Protein AF-A0A497F843-F1 (afdb_monomer)

Secondary structure (DSSP, 8-state):
-HHHHHHHHHHHHHH--SS-EEEEE--HHHHHHHHHTTGGGGS-TTEEEEE--S-GGGG--HHHHHHHHHHHHTTPEEEEEGGGTTSHHHHT-TTEEEESSHHHHHHHHHTTTTS-EEEEEEE-HHHHHHHHHHHHTT-S-TTEEEEEEEB-HHHHHHHHHHHH-TTEEEEEEEGGGGGGGG-HHHHHHHHHHT-EEEEE---SHHHHHHHHHHHHHHHH--S---------HHHHHHHEEEEEEEETTTEEEEEEEEEE-GGGGGGBHHHHHT----------TTHHHHHHHHTTS--GGGSTTBTTTBBTTB-SSHHHHSTTSHHHHHHHHHHT-

Nearest PDB structures (foldseek):
  3vys-assembly1_B  TM=8.577E-01  e=3.924E-25  Thermococcus kodakarensis KOD1
  6hnk-assembly1_A  TM=1.939E-01  e=3.976E-04  Clostridioides difficile 630
  7mo6-assembly1_B-2  TM=3.090E-01  e=2.837E-02  Aspergillus fumigatus Af293
  8kdq-assembly1_A  TM=2.356E-01  e=9.372E-02  synthetic construct
  3gee-assembly1_A-2  TM=1.745E-01  e=5.326E+00  Chlorobaculum tepidum

Radius of gyration: 20.37 Å; Cα contacts (8 Å, |Δi|>4): 599; chains: 1; bounding box: 48×48×59 Å

Foldseek 3Di:
DVVLLVVLLVLQVVLDDPAAAEEEEQALLLLLQCLVVVVQVSHPPSYHYFYANNFLLQFDDPLLLVVLLVVLVVVAQEEEAPLLCLVPSQVVRDRYDYDPAPVRLQVVVVVVLVGQYEYEQGEEPLSLLVVLVCVVVVSHDLSAAYPYNYFYPLLVLVVLCVVVDLRHAEYEYEQSCPCLLQAPSSLVSCVVNVHYYDYFNSNHNSRSSVRSSVSSVSSPDPDDPDRPHVHPVCSSVVFWFFAWDQTQLPGIRGSGGIDGDPVNCSRHPCSVVVDDRDPPPPPPVQSPVVVCNNSRNDQLVVRPCQPPQDACVRHPGSLRVGCSRRSVSVRCSVVVD

Solvent-accessible surface area (backbone atoms only — not comparable to full-atom values): 18297 Å² total; per-residue (Å²): 111,69,70,60,50,56,49,43,46,52,48,39,61,73,56,57,65,97,61,67,35,28,30,38,28,41,32,40,53,42,55,47,36,39,57,79,65,49,44,72,81,71,46,57,91,51,53,44,81,29,50,31,60,34,41,48,73,44,36,51,41,71,48,60,56,50,52,55,45,50,49,35,73,74,75,30,40,30,36,35,52,48,67,54,62,60,38,68,78,57,64,80,45,94,43,59,46,71,26,90,48,69,72,54,42,53,58,55,45,60,80,41,68,94,40,53,27,37,33,52,42,60,20,36,61,58,52,50,46,52,50,34,52,38,52,78,69,63,66,60,58,88,45,43,22,34,46,69,51,31,37,35,60,61,50,48,48,50,57,48,42,73,70,69,44,83,39,60,37,28,38,38,38,35,58,79,51,61,62,48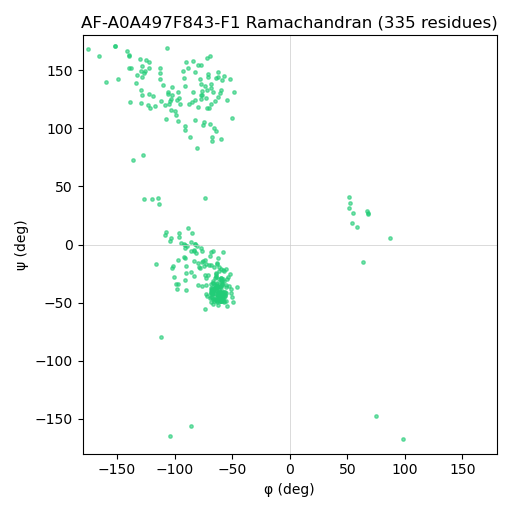,68,21,29,63,68,42,56,48,48,35,63,75,66,64,36,31,66,36,74,36,80,28,82,45,58,64,45,42,45,48,43,54,36,52,26,40,51,52,67,72,42,90,68,79,86,82,76,83,56,68,62,49,50,62,55,43,60,69,41,33,40,70,30,68,37,66,35,41,59,72,43,73,40,80,60,22,18,54,37,67,29,81,94,44,34,82,38,31,37,44,68,73,69,69,57,74,85,69,83,73,79,73,83,55,87,73,26,62,52,54,24,28,30,43,71,37,75,40,59,54,87,76,34,93,40,56,81,70,73,26,36,75,93,46,46,83,45,47,36,27,34,23,71,55,16,66,39,25,45,53,51,37,57,76,69,75,102

Mean predicted aligned error: 5.65 Å

Structure (mmCIF, N/CA/C/O backbone):
data_AF-A0A497F843-F1
#
_entry.id   AF-A0A497F843-F1
#
loop_
_atom_site.group_PDB
_atom_site.id
_atom_site.type_symbol
_atom_site.label_atom_id
_atom_site.label_alt_id
_atom_site.label_comp_id
_atom_site.label_asym_id
_atom_site.label_entity_id
_atom_site.label_seq_id
_atom_site.pdbx_PDB_ins_code
_atom_site.Cartn_x
_atom_site.Cartn_y
_atom_site.Cartn_z
_atom_site.occupancy
_atom_site.B_iso_or_equiv
_atom_site.auth_seq_id
_atom_site.auth_comp_id
_atom_site.auth_asym_id
_atom_site.auth_atom_id
_atom_site.pdbx_PDB_model_num
ATOM 1 N N . MET A 1 1 ? 6.486 7.523 30.814 1.00 59.66 1 MET A N 1
ATOM 2 C CA . MET A 1 1 ? 5.836 6.979 29.598 1.00 59.66 1 MET A CA 1
ATOM 3 C C . MET A 1 1 ? 4.425 6.475 29.898 1.00 59.66 1 MET A C 1
ATOM 5 O O . MET A 1 1 ? 3.518 6.935 29.223 1.00 59.66 1 MET A O 1
ATOM 9 N N . ALA A 1 2 ? 4.222 5.651 30.941 1.00 69.62 2 ALA A N 1
ATOM 10 C CA . ALA A 1 2 ? 2.896 5.161 31.358 1.00 69.62 2 ALA A CA 1
ATOM 11 C C . ALA A 1 2 ? 1.833 6.272 31.506 1.00 69.62 2 ALA A C 1
ATOM 13 O O . ALA A 1 2 ? 0.811 6.220 30.837 1.00 69.62 2 ALA A O 1
ATOM 14 N N . GLY A 1 3 ? 2.140 7.359 32.228 1.00 84.81 3 GLY A N 1
ATOM 15 C CA . GLY A 1 3 ? 1.166 8.441 32.445 1.00 84.81 3 GLY A CA 1
ATOM 16 C C . GLY A 1 3 ? 0.626 9.113 31.172 1.00 84.81 3 GLY A C 1
ATOM 17 O O . GLY A 1 3 ? -0.537 9.498 31.144 1.00 84.81 3 GLY A O 1
ATOM 18 N N . LYS A 1 4 ? 1.428 9.197 30.097 1.00 89.62 4 LYS A N 1
ATOM 19 C CA . LYS A 1 4 ? 0.984 9.767 28.811 1.00 89.62 4 LYS A CA 1
ATOM 20 C C . LYS A 1 4 ? 0.084 8.797 28.040 1.00 89.62 4 LYS A C 1
ATOM 22 O O . LYS A 1 4 ? -0.846 9.227 27.370 1.00 89.62 4 LYS A O 1
ATOM 27 N N . VAL A 1 5 ? 0.355 7.495 28.131 1.00 91.94 5 VAL A N 1
ATOM 28 C CA . VAL A 1 5 ? -0.501 6.458 27.534 1.00 91.94 5 VAL A CA 1
ATOM 29 C C . VAL A 1 5 ? -1.866 6.458 28.221 1.00 91.94 5 VAL A C 1
ATOM 31 O O . VAL A 1 5 ? -2.881 6.535 27.535 1.00 91.94 5 VAL A O 1
ATOM 34 N N . ASP A 1 6 ? -1.894 6.486 29.554 1.00 92.12 6 ASP A N 1
ATOM 35 C CA . ASP A 1 6 ? -3.141 6.516 30.330 1.00 92.12 6 ASP A CA 1
ATOM 36 C C . ASP A 1 6 ? -3.955 7.791 30.077 1.00 92.12 6 ASP A C 1
ATOM 38 O O . ASP A 1 6 ? -5.185 7.768 30.053 1.00 92.12 6 ASP A O 1
ATOM 42 N N . GLU A 1 7 ? -3.282 8.928 29.896 1.00 94.88 7 GLU A N 1
ATOM 43 C CA . GLU A 1 7 ? -3.915 10.188 29.502 1.00 94.88 7 GLU A CA 1
ATOM 44 C C . GLU A 1 7 ? -4.575 10.090 28.123 1.00 94.88 7 GLU A C 1
ATOM 46 O O . GLU A 1 7 ? -5.739 10.459 27.975 1.00 94.88 7 GLU A O 1
ATOM 51 N N . LEU A 1 8 ? -3.871 9.539 27.131 1.00 94.81 8 LEU A N 1
ATOM 52 C CA . LEU A 1 8 ? -4.407 9.374 25.781 1.00 94.81 8 LEU A CA 1
ATOM 53 C C . LEU A 1 8 ? -5.552 8.364 25.730 1.00 94.81 8 LEU A C 1
ATOM 55 O O . LEU A 1 8 ? -6.540 8.608 25.044 1.00 94.81 8 LEU A O 1
ATOM 59 N N . LEU A 1 9 ? -5.464 7.266 26.481 1.00 95.12 9 LEU A N 1
ATOM 60 C CA . LEU A 1 9 ? -6.562 6.309 26.593 1.00 95.12 9 LEU A CA 1
ATOM 61 C C . LEU A 1 9 ? -7.792 6.961 27.229 1.00 95.12 9 LEU A C 1
ATOM 63 O O . LEU A 1 9 ? -8.886 6.832 26.684 1.00 95.12 9 LEU A O 1
ATOM 67 N N . ARG A 1 10 ? -7.634 7.725 28.319 1.00 94.62 10 ARG A N 1
ATOM 68 C CA . ARG A 1 10 ? -8.746 8.490 28.912 1.00 94.62 10 ARG A CA 1
ATOM 69 C C . ARG A 1 10 ? -9.342 9.489 27.924 1.00 94.62 10 ARG A C 1
ATOM 71 O O . ARG A 1 10 ? -10.562 9.597 27.838 1.00 94.62 10 ARG A O 1
ATOM 78 N N . LYS A 1 11 ? -8.499 10.179 27.153 1.00 94.44 11 LYS A N 1
ATOM 79 C CA . LYS A 1 11 ? -8.937 11.096 26.097 1.00 94.44 11 LYS A CA 1
ATOM 80 C C . LYS A 1 11 ? -9.763 10.372 25.028 1.00 94.44 11 LYS A C 1
ATOM 82 O O . LYS A 1 11 ? -10.847 10.834 24.701 1.00 94.44 11 LYS A O 1
ATOM 87 N N . ILE A 1 12 ? -9.290 9.228 24.526 1.00 95.06 12 ILE A N 1
ATOM 88 C CA . ILE A 1 12 ? -10.007 8.410 23.533 1.00 95.06 12 ILE A CA 1
ATOM 89 C C . ILE A 1 12 ? -11.383 7.996 24.062 1.00 95.06 12 ILE A C 1
ATOM 91 O O . ILE A 1 12 ? -12.372 8.181 23.361 1.00 95.06 12 ILE A O 1
ATOM 95 N N . HIS A 1 13 ? -11.466 7.510 25.303 1.00 94.12 13 HIS A N 1
ATOM 96 C CA . HIS A 1 13 ? -12.750 7.146 25.913 1.00 94.12 13 HIS A CA 1
ATOM 97 C C . HIS A 1 13 ? -13.688 8.348 26.078 1.00 94.12 13 HIS A C 1
ATOM 99 O O . HIS A 1 13 ? -14.890 8.196 25.909 1.00 94.12 13 HIS A O 1
ATOM 105 N N . GLY A 1 14 ? -13.158 9.536 26.384 1.00 91.50 14 GLY A N 1
ATOM 106 C CA . GLY A 1 14 ? -13.963 10.753 26.516 1.00 91.50 14 GLY A CA 1
ATOM 107 C C . GLY A 1 14 ? -14.462 11.334 25.188 1.00 91.50 14 GLY A C 1
ATOM 108 O O . GLY A 1 14 ? -15.481 12.016 25.173 1.00 91.50 14 GLY A O 1
ATOM 109 N N . LEU A 1 15 ? -13.754 1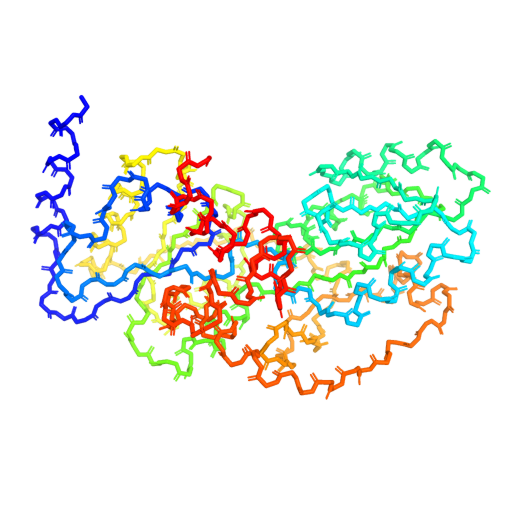1.084 24.082 1.00 87.81 15 LEU A N 1
ATOM 110 C CA . LEU A 1 15 ? -14.129 11.554 22.741 1.00 87.81 15 LEU A CA 1
ATOM 111 C C . LEU A 1 15 ? -15.097 10.621 22.020 1.00 87.81 15 LEU A C 1
ATOM 113 O O . LEU A 1 15 ? -15.756 11.034 21.067 1.00 87.81 15 LEU A O 1
ATOM 117 N N . TYR A 1 16 ? -15.108 9.352 22.409 1.00 83.69 16 TYR A N 1
ATOM 118 C CA . TYR A 1 16 ? -15.812 8.320 21.681 1.00 83.69 16 TYR A CA 1
ATOM 119 C C . TYR A 1 16 ? -17.325 8.385 21.925 1.00 83.69 16 TYR A C 1
ATOM 121 O O . TYR A 1 16 ? -17.781 8.460 23.063 1.00 83.69 16 TYR A O 1
ATOM 129 N N . SER A 1 17 ? 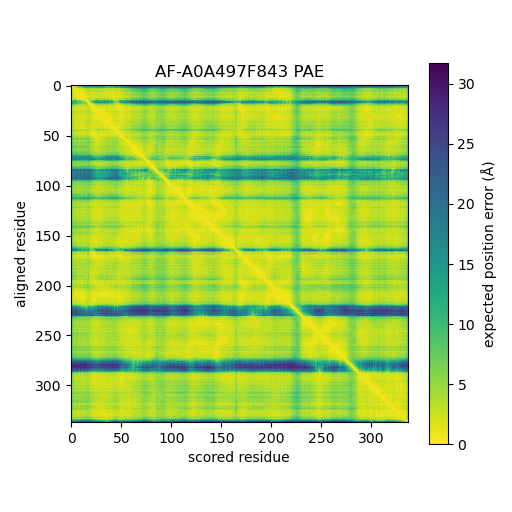-18.106 8.326 20.845 1.00 74.31 17 SER A N 1
ATOM 130 C CA . SER A 1 17 ? -19.557 8.143 20.899 1.00 74.31 17 SER A CA 1
ATOM 131 C C . SER A 1 17 ? -19.913 6.659 20.804 1.00 74.31 17 SER A C 1
ATOM 133 O O . SER A 1 17 ? -19.253 5.923 20.085 1.00 74.31 17 SER A O 1
ATOM 135 N N . GLU A 1 18 ? -21.011 6.225 21.431 1.00 72.38 18 GLU A N 1
ATOM 136 C CA . GLU A 1 18 ? -21.490 4.820 21.448 1.00 72.38 18 GLU A CA 1
ATOM 137 C C . GLU A 1 18 ? -21.770 4.195 20.057 1.00 72.38 18 GLU A C 1
ATOM 139 O O . GLU A 1 18 ? -22.061 3.005 19.946 1.00 72.38 18 GLU A O 1
ATOM 144 N N . SER A 1 19 ? -21.687 4.976 18.978 1.00 82.81 19 SER A N 1
ATOM 145 C CA . SER A 1 19 ? -21.829 4.523 17.592 1.00 82.81 19 SER A CA 1
ATOM 146 C C . SER A 1 19 ? -20.609 3.737 17.108 1.00 82.81 19 SER A C 1
ATOM 148 O O . SER A 1 19 ? -19.484 4.206 17.267 1.00 82.81 19 SER A O 1
ATOM 150 N N . GLU A 1 20 ? -20.823 2.625 16.408 1.00 88.94 20 GLU A N 1
ATOM 151 C CA . GLU A 1 20 ? -19.753 1.829 15.796 1.00 88.94 20 GLU A CA 1
ATOM 152 C C . GLU A 1 20 ? -18.857 2.671 14.869 1.00 88.94 20 GLU A C 1
ATOM 154 O O . GLU A 1 20 ? -19.329 3.321 13.932 1.00 88.94 20 GLU A O 1
ATOM 159 N N . VAL A 1 21 ? -17.548 2.663 15.142 1.00 91.56 21 VAL A N 1
ATOM 160 C CA . VAL A 1 21 ? -16.533 3.357 14.339 1.00 91.56 21 VAL A CA 1
ATOM 161 C C . VAL A 1 21 ? -15.426 2.377 13.996 1.00 91.56 21 VAL A C 1
ATOM 163 O O . VAL A 1 21 ? -14.747 1.847 14.875 1.00 91.56 21 VAL A O 1
ATOM 166 N N . LYS A 1 22 ? -15.185 2.199 12.699 1.00 94.56 22 LYS A N 1
ATOM 167 C CA . LYS A 1 22 ? -14.010 1.510 12.179 1.00 94.56 22 LYS A CA 1
ATOM 168 C C . LYS A 1 22 ? -12.991 2.534 11.681 1.00 94.56 22 LYS A C 1
ATOM 170 O O . LYS A 1 22 ? -13.316 3.427 10.891 1.00 94.56 22 LYS A O 1
ATOM 175 N N . ILE A 1 23 ? -11.753 2.386 12.140 1.00 95.94 23 ILE A N 1
ATOM 176 C CA . ILE A 1 23 ? -10.587 3.124 11.656 1.00 95.94 23 ILE A CA 1
ATOM 177 C C . ILE A 1 23 ? -9.669 2.139 10.937 1.00 95.94 23 ILE A C 1
ATOM 179 O O . ILE A 1 23 ? -9.232 1.152 11.532 1.00 95.94 23 ILE A O 1
ATOM 183 N N . LEU A 1 24 ? -9.359 2.420 9.672 1.00 96.62 24 LEU A N 1
ATOM 184 C CA . LEU A 1 24 ? -8.340 1.685 8.927 1.00 96.62 24 LEU A CA 1
ATOM 185 C C . LEU A 1 24 ? -6.984 2.365 9.074 1.00 96.62 24 LEU A C 1
ATOM 187 O O . LEU A 1 24 ? -6.901 3.592 9.066 1.00 96.62 24 LEU A O 1
ATOM 191 N N . HIS A 1 25 ? -5.911 1.587 9.164 1.00 96.94 25 HIS A N 1
ATOM 192 C CA . HIS A 1 25 ? -4.550 2.115 9.100 1.00 96.94 25 HIS A CA 1
ATOM 193 C C . HIS A 1 25 ? -3.721 1.416 8.015 1.00 96.94 25 HIS A C 1
ATOM 195 O O . HIS A 1 25 ? -3.938 0.244 7.717 1.00 96.94 25 HIS A O 1
ATOM 201 N N . PHE A 1 26 ? -2.764 2.133 7.423 1.00 95.69 26 PHE A N 1
ATOM 202 C CA . PHE A 1 26 ? -1.982 1.674 6.260 1.00 95.69 26 PHE A CA 1
ATOM 203 C C . PHE A 1 26 ? -0.484 1.604 6.581 1.00 95.69 26 PHE A C 1
ATOM 205 O O . PHE A 1 26 ? 0.360 2.014 5.788 1.00 95.69 26 PHE A O 1
ATOM 212 N N . SER A 1 27 ? -0.140 1.153 7.792 1.00 95.00 27 SER A N 1
ATOM 213 C CA . SER A 1 27 ? 1.240 1.153 8.289 1.00 95.00 27 SER A CA 1
ATOM 214 C C . SER A 1 27 ? 1.577 -0.129 9.044 1.00 95.00 27 SER A C 1
ATOM 216 O O . SER A 1 27 ? 0.958 -0.442 10.063 1.00 95.00 27 SER A O 1
ATOM 218 N N . SER A 1 28 ? 2.616 -0.838 8.591 1.00 93.56 28 SER A N 1
ATOM 219 C CA . SER A 1 28 ? 3.158 -2.003 9.302 1.00 93.56 28 SER A CA 1
ATOM 220 C C . SER A 1 28 ? 3.621 -1.636 10.715 1.00 93.56 28 SER A C 1
ATOM 222 O O . SER A 1 28 ? 3.325 -2.349 11.673 1.00 93.56 28 SER A O 1
ATOM 224 N N . SER A 1 29 ? 4.256 -0.471 10.878 1.00 93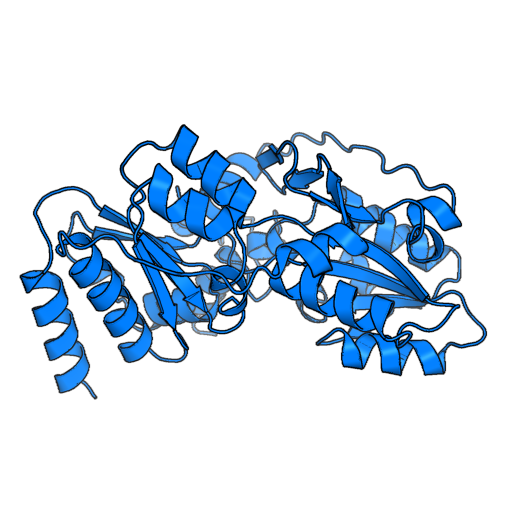.88 29 SER A N 1
ATOM 225 C CA . SER A 1 29 ? 4.663 0.053 12.185 1.00 93.88 29 SER A CA 1
ATOM 226 C C . SER A 1 29 ? 3.472 0.291 13.112 1.00 93.88 29 SER A C 1
ATOM 228 O O . SER A 1 29 ? 3.550 -0.047 14.290 1.00 93.88 29 SER A O 1
ATOM 230 N N . CYS A 1 30 ? 2.356 0.817 12.595 1.00 96.50 30 CYS A N 1
ATOM 231 C CA . CYS A 1 30 ? 1.135 0.993 13.385 1.00 96.50 30 CYS A CA 1
ATOM 232 C C . CYS A 1 30 ? 0.597 -0.358 13.874 1.00 96.50 30 CYS A C 1
ATOM 234 O O . CYS A 1 30 ? 0.365 -0.518 15.073 1.00 96.50 30 CYS A O 1
ATOM 236 N N . GLU A 1 31 ? 0.492 -1.352 12.980 1.00 96.50 31 GLU A N 1
ATOM 237 C CA . GLU A 1 31 ? 0.055 -2.705 13.354 1.00 96.50 31 GLU A CA 1
ATOM 238 C C . GLU A 1 31 ? 0.946 -3.305 14.440 1.00 96.50 31 GLU A C 1
ATOM 240 O O . GLU A 1 31 ? 0.457 -3.836 15.439 1.00 96.50 31 GLU A O 1
ATOM 245 N N . TYR A 1 32 ? 2.261 -3.167 14.276 1.00 95.62 32 TYR A N 1
ATOM 246 C CA . TYR A 1 32 ? 3.230 -3.658 15.241 1.00 95.62 32 TYR A CA 1
ATOM 247 C C . TYR A 1 32 ? 3.071 -2.990 16.613 1.00 95.62 32 TYR A C 1
ATOM 249 O O . TYR A 1 32 ? 3.097 -3.681 17.627 1.00 95.62 32 TYR A O 1
ATOM 257 N N . GLN A 1 33 ? 2.858 -1.671 16.680 1.00 96.38 33 GLN A N 1
ATOM 258 C CA . GLN A 1 33 ? 2.628 -0.978 17.955 1.00 96.38 33 GLN A CA 1
ATOM 259 C C . GLN A 1 33 ? 1.304 -1.392 18.614 1.00 96.38 33 GLN A C 1
ATOM 261 O O . GLN A 1 33 ? 1.269 -1.569 19.835 1.00 96.38 33 GLN A O 1
ATOM 266 N N . LEU A 1 34 ? 0.235 -1.577 17.826 1.00 96.12 34 LEU A N 1
ATOM 267 C CA . LEU A 1 34 ? -1.061 -2.062 18.315 1.00 96.12 34 LEU A CA 1
ATOM 268 C C . LEU A 1 34 ? -0.931 -3.444 18.967 1.00 96.12 34 LEU A C 1
ATOM 270 O O . LEU A 1 34 ? -1.522 -3.673 20.022 1.00 96.12 34 LEU A O 1
ATOM 274 N N . LEU A 1 35 ? -0.132 -4.334 18.372 1.00 94.94 35 LEU A N 1
ATOM 275 C CA . LEU A 1 35 ? 0.156 -5.668 18.903 1.00 94.94 35 LEU A CA 1
ATOM 276 C C . LEU A 1 35 ? 1.096 -5.636 20.106 1.00 94.94 35 LEU A C 1
ATOM 278 O O . LEU A 1 35 ? 0.743 -6.114 21.181 1.00 94.94 35 LEU A O 1
ATOM 282 N N . LYS A 1 36 ? 2.276 -5.025 19.949 1.00 94.56 36 LYS A N 1
ATOM 283 C CA . LYS A 1 36 ? 3.338 -4.967 20.964 1.00 94.56 36 LYS A CA 1
ATOM 284 C C . LYS A 1 36 ? 2.833 -4.485 22.319 1.00 94.56 36 LYS A C 1
ATOM 286 O O . LYS A 1 36 ? 3.281 -4.978 23.350 1.00 94.56 36 LYS A O 1
ATOM 291 N N . HIS A 1 37 ? 1.923 -3.516 22.305 1.00 94.06 37 HIS A N 1
ATOM 292 C CA . HIS A 1 37 ? 1.385 -2.887 23.505 1.00 94.06 37 HIS A CA 1
ATOM 293 C C . HIS A 1 37 ? -0.060 -3.295 23.813 1.00 94.06 37 HIS A C 1
ATOM 295 O O . HIS A 1 37 ? -0.675 -2.681 24.681 1.00 94.06 37 HIS A O 1
ATOM 301 N N . TYR A 1 38 ? -0.603 -4.306 23.123 1.00 93.44 38 TYR A N 1
ATOM 302 C CA . TYR A 1 38 ? -1.976 -4.792 23.305 1.00 93.44 38 TYR A CA 1
ATOM 303 C C . TYR A 1 38 ? -3.031 -3.673 23.241 1.00 93.44 38 TYR A C 1
ATOM 305 O O . TYR A 1 38 ? -4.065 -3.740 23.900 1.00 93.44 38 TYR A O 1
ATOM 313 N N . LEU A 1 39 ? -2.784 -2.625 22.446 1.00 95.31 39 LEU A N 1
ATOM 314 C CA . LEU A 1 39 ? -3.559 -1.381 22.507 1.00 95.31 39 LEU A CA 1
ATOM 315 C C . LEU A 1 39 ? -5.040 -1.610 22.210 1.00 95.31 39 LEU A C 1
ATOM 317 O O . LEU A 1 39 ? -5.877 -0.997 22.859 1.00 95.31 39 LEU A O 1
ATOM 321 N N . ARG A 1 40 ? -5.366 -2.529 21.291 1.00 95.31 40 ARG A N 1
ATOM 322 C CA . ARG A 1 40 ? -6.757 -2.868 20.941 1.00 95.31 40 ARG A CA 1
ATOM 323 C C . ARG A 1 40 ? -7.590 -3.324 22.140 1.00 95.31 40 ARG A C 1
ATOM 325 O O . ARG A 1 40 ? -8.782 -3.057 22.159 1.00 95.31 40 ARG A O 1
ATOM 332 N N . ALA A 1 41 ? -6.978 -3.963 23.139 1.00 94.25 41 ALA A N 1
ATOM 333 C CA . ALA A 1 41 ? -7.677 -4.418 24.342 1.00 94.25 41 ALA A CA 1
ATOM 334 C C . ALA A 1 41 ? -8.063 -3.269 25.291 1.00 94.25 41 ALA A C 1
ATOM 336 O O . ALA A 1 41 ? -8.900 -3.457 26.168 1.00 94.25 41 ALA A O 1
ATOM 337 N N . TYR A 1 42 ? -7.453 -2.093 25.123 1.00 94.81 42 TYR A N 1
ATOM 338 C CA . TYR A 1 42 ? -7.703 -0.902 25.934 1.00 94.81 42 TYR A CA 1
ATOM 339 C C . TYR A 1 42 ? -8.563 0.143 25.216 1.00 94.81 42 TYR A C 1
ATOM 341 O O . TYR A 1 42 ? -8.739 1.236 25.746 1.00 94.81 42 TYR A O 1
ATOM 349 N N . LEU A 1 43 ? -9.045 -0.134 24.003 1.00 95.19 43 LEU A N 1
ATOM 350 C CA . LEU A 1 43 ? -9.906 0.787 23.261 1.00 95.19 43 LEU A CA 1
ATOM 351 C C . LEU A 1 43 ? -11.390 0.525 23.574 1.00 95.19 43 LEU A C 1
ATOM 353 O O . LEU A 1 43 ? -11.738 -0.590 23.967 1.00 95.19 43 LEU A O 1
ATOM 357 N N . PRO A 1 44 ? -12.273 1.526 23.382 1.00 94.56 44 PRO A N 1
ATOM 358 C CA . PRO A 1 44 ? -13.717 1.338 23.496 1.00 94.56 44 PRO A CA 1
ATOM 359 C C . PRO A 1 44 ? -14.228 0.164 22.648 1.00 94.56 44 PRO A C 1
ATOM 361 O O . PRO A 1 44 ? -13.777 -0.030 21.522 1.00 94.56 44 PRO A O 1
ATOM 364 N N . GLN A 1 45 ? -15.210 -0.585 23.157 1.00 88.88 45 GLN A N 1
ATOM 365 C CA . GLN A 1 45 ? -15.676 -1.839 22.544 1.00 88.88 45 GLN A CA 1
ATOM 366 C C . GLN A 1 45 ? -16.201 -1.677 21.106 1.00 88.88 45 GLN A C 1
ATOM 368 O O . GLN A 1 45 ? -16.006 -2.567 20.283 1.00 88.88 45 GLN A O 1
ATOM 373 N N . ASN A 1 46 ? -16.826 -0.539 20.793 1.00 89.81 46 ASN A N 1
ATOM 374 C CA . ASN A 1 46 ? -17.382 -0.252 19.466 1.00 89.81 46 ASN A CA 1
ATOM 375 C C . ASN A 1 46 ? -16.378 0.482 18.539 1.00 89.81 46 ASN A C 1
ATOM 377 O O . ASN A 1 46 ? -16.701 0.780 17.384 1.00 89.81 46 ASN A O 1
ATOM 381 N N . LEU A 1 47 ? -15.153 0.759 19.018 1.00 94.50 47 LEU A N 1
ATOM 382 C CA . LEU A 1 47 ? -14.065 1.351 18.237 1.00 94.50 47 LEU A CA 1
ATOM 383 C C . LEU A 1 47 ? -13.129 0.257 17.715 1.00 94.50 47 LEU A C 1
ATOM 385 O O . LEU A 1 47 ? -12.291 -0.275 18.444 1.00 94.50 47 LEU A O 1
ATOM 389 N N . THR A 1 48 ? -13.210 -0.029 16.419 1.00 94.12 48 THR A N 1
ATOM 390 C CA . THR A 1 48 ? -12.383 -1.065 15.789 1.00 94.12 48 THR A CA 1
ATOM 391 C C . THR A 1 48 ? -11.233 -0.444 15.000 1.00 94.12 48 THR A C 1
ATOM 393 O O . THR A 1 48 ? -11.457 0.364 14.100 1.00 94.12 48 THR A O 1
ATOM 396 N N . ILE A 1 49 ? -9.994 -0.855 15.292 1.00 96.44 49 ILE A N 1
ATOM 397 C CA . ILE A 1 49 ? -8.795 -0.440 14.545 1.00 96.44 49 ILE A CA 1
ATOM 398 C C . ILE A 1 49 ? -8.289 -1.605 13.692 1.00 96.44 49 ILE A C 1
ATOM 400 O O . ILE A 1 49 ? -7.710 -2.562 14.222 1.00 96.44 49 ILE A O 1
ATOM 404 N N . MET A 1 50 ? -8.470 -1.514 12.376 1.00 95.94 50 MET A N 1
ATOM 405 C CA . MET A 1 50 ? -8.131 -2.582 11.432 1.00 95.94 50 MET A CA 1
ATOM 406 C C . MET A 1 50 ? -6.970 -2.180 10.515 1.00 95.94 50 MET A C 1
ATOM 408 O O . MET A 1 50 ? -6.884 -1.023 10.102 1.00 95.94 50 MET A O 1
ATOM 412 N N . PRO A 1 51 ? -6.064 -3.110 10.183 1.00 95.31 51 PRO A N 1
ATOM 413 C CA . PRO A 1 51 ? -5.089 -2.883 9.127 1.00 95.31 51 PRO A CA 1
ATOM 414 C C . PRO A 1 51 ? -5.788 -2.920 7.763 1.00 95.31 51 PRO A C 1
ATOM 416 O O . PRO A 1 51 ? -6.561 -3.832 7.493 1.00 95.31 51 PRO A O 1
ATOM 419 N N . GLY A 1 52 ? -5.505 -1.944 6.905 1.00 93.25 52 GLY A N 1
ATOM 420 C CA . GLY A 1 52 ? -5.699 -2.068 5.461 1.00 93.25 52 GLY A CA 1
ATOM 421 C C . GLY A 1 52 ? -4.468 -2.713 4.800 1.00 93.25 52 GLY A C 1
ATOM 422 O O . GLY A 1 52 ? -3.678 -3.380 5.480 1.00 93.25 52 GLY A O 1
ATOM 423 N N . PRO A 1 53 ? -4.224 -2.483 3.497 1.00 91.25 53 PRO A N 1
ATOM 424 C CA . PRO A 1 53 ? -2.961 -2.851 2.869 1.00 91.25 53 PRO A CA 1
ATOM 425 C C . PRO A 1 53 ? -1.811 -2.020 3.460 1.00 91.25 53 PRO A C 1
ATOM 427 O O . PRO A 1 53 ? -1.585 -0.871 3.087 1.00 91.25 53 PRO A O 1
ATOM 430 N N . THR A 1 54 ? -1.054 -2.613 4.383 1.00 87.44 54 THR A N 1
ATOM 431 C CA . THR A 1 54 ? 0.090 -1.977 5.068 1.00 87.44 54 THR A CA 1
ATOM 432 C C . THR A 1 54 ? 1.294 -1.737 4.158 1.00 87.44 54 THR A C 1
ATOM 434 O O . THR A 1 54 ? 2.255 -1.079 4.557 1.00 87.44 54 THR A O 1
ATOM 437 N N . SER A 1 55 ? 1.271 -2.299 2.948 1.00 88.00 55 SER A N 1
ATOM 438 C CA . SER A 1 55 ? 2.336 -2.190 1.963 1.00 88.00 55 SER A CA 1
ATOM 439 C C . SER A 1 55 ? 1.817 -2.490 0.549 1.00 88.00 55 SER A C 1
ATOM 441 O O . SER A 1 55 ? 1.087 -3.477 0.385 1.00 88.00 55 SER A O 1
ATOM 443 N N . PRO A 1 56 ? 2.248 -1.739 -0.487 1.00 91.38 56 PRO A N 1
ATOM 444 C CA . PRO A 1 56 ? 1.871 -2.017 -1.876 1.00 91.38 56 PRO A CA 1
ATOM 445 C C . PRO A 1 56 ? 2.309 -3.417 -2.329 1.00 91.38 56 PRO A C 1
ATOM 447 O O . PRO A 1 56 ? 1.618 -4.057 -3.116 1.00 91.38 56 PRO A O 1
ATOM 450 N N . TYR A 1 57 ? 3.395 -3.951 -1.756 1.00 89.88 57 TYR A N 1
ATOM 451 C CA . TYR A 1 57 ? 3.907 -5.290 -2.058 1.00 89.88 57 TYR A CA 1
ATOM 452 C C . TYR A 1 57 ? 2.887 -6.400 -1.764 1.00 89.88 57 TYR A C 1
ATOM 454 O O . TYR A 1 57 ? 2.881 -7.427 -2.435 1.00 89.88 57 TYR A O 1
ATOM 462 N N . THR A 1 58 ? 2.012 -6.205 -0.768 1.00 88.31 58 THR A N 1
ATOM 463 C CA . THR A 1 58 ? 0.972 -7.190 -0.414 1.00 88.31 58 THR A CA 1
ATOM 464 C C . THR A 1 58 ? -0.178 -7.234 -1.418 1.00 88.31 58 THR A C 1
ATOM 466 O O . THR A 1 58 ? -0.974 -8.170 -1.382 1.00 88.31 58 THR A O 1
ATOM 469 N N . CYS A 1 59 ? -0.251 -6.240 -2.306 1.00 90.75 59 CYS A N 1
ATOM 470 C CA . CYS A 1 59 ? -1.292 -6.096 -3.316 1.00 90.75 59 CYS A CA 1
ATOM 471 C C . CYS A 1 59 ? -0.869 -6.643 -4.687 1.00 90.75 59 CYS A C 1
ATOM 473 O O . CYS A 1 59 ? -1.741 -6.836 -5.534 1.00 90.75 59 CYS A O 1
ATOM 475 N N . CYS A 1 60 ? 0.427 -6.914 -4.897 1.00 90.19 60 CYS A N 1
ATOM 476 C CA . CYS A 1 60 ? 0.956 -7.545 -6.109 1.00 90.19 60 CYS A CA 1
ATOM 477 C C . CYS A 1 60 ? 0.303 -8.905 -6.360 1.00 90.19 60 CYS A C 1
ATOM 479 O O . CYS A 1 60 ? 0.047 -9.664 -5.438 1.00 90.19 60 CYS A O 1
ATOM 481 N N . THR A 1 61 ? 0.080 -9.283 -7.603 1.00 87.25 61 THR A N 1
ATOM 482 C CA . THR A 1 61 ? -0.413 -10.617 -7.936 1.00 87.25 61 THR A CA 1
ATOM 483 C C . THR A 1 61 ? 0.728 -11.627 -8.010 1.00 87.25 61 THR A C 1
ATOM 485 O O . THR A 1 61 ? 1.894 -11.290 -8.223 1.00 87.25 61 THR A O 1
ATOM 488 N N . ILE A 1 62 ? 0.384 -12.905 -7.848 1.00 81.69 62 ILE A N 1
ATOM 489 C CA . ILE A 1 62 ? 1.342 -13.998 -8.043 1.00 81.69 62 ILE A CA 1
ATOM 490 C C . ILE A 1 62 ? 1.800 -14.049 -9.510 1.00 81.69 62 ILE A C 1
ATOM 492 O O . ILE A 1 62 ? 2.978 -14.307 -9.748 1.00 81.69 62 ILE A O 1
ATOM 496 N N . SER A 1 63 ? 0.909 -13.748 -10.467 1.00 82.88 63 SER A N 1
ATOM 497 C CA . SER A 1 63 ? 1.250 -13.676 -11.896 1.00 82.88 63 SER A CA 1
ATOM 498 C C . SER A 1 63 ? 2.327 -12.622 -12.159 1.00 82.88 63 SER A C 1
ATOM 500 O O . SER A 1 63 ? 3.369 -12.956 -12.714 1.00 82.88 63 SER A O 1
ATOM 502 N N . GLU A 1 64 ? 2.179 -11.397 -11.637 1.00 88.25 64 GLU A N 1
ATOM 503 C CA . GLU A 1 64 ? 3.206 -10.351 -11.789 1.00 88.25 64 GLU A CA 1
ATOM 504 C C . GLU A 1 64 ? 4.571 -10.812 -11.254 1.00 88.25 64 GLU A C 1
ATOM 506 O O . GLU A 1 64 ? 5.597 -10.650 -11.914 1.00 88.25 64 GLU A O 1
ATOM 511 N N . LEU A 1 65 ? 4.597 -11.465 -10.086 1.00 85.88 65 LEU A N 1
ATOM 512 C CA . LEU A 1 65 ? 5.838 -11.997 -9.513 1.00 85.88 65 LEU A CA 1
ATOM 513 C C . LEU A 1 65 ? 6.446 -13.124 -10.374 1.00 85.88 65 LEU A C 1
ATOM 515 O O . LEU A 1 65 ? 7.669 -13.186 -10.517 1.00 85.88 65 LEU A O 1
ATOM 519 N N . ARG A 1 66 ? 5.621 -13.998 -10.972 1.00 82.75 66 ARG A N 1
ATOM 520 C CA . ARG A 1 66 ? 6.047 -15.052 -11.918 1.00 82.75 66 ARG A CA 1
ATOM 521 C C . ARG A 1 66 ? 6.574 -14.469 -13.230 1.00 82.75 66 ARG A C 1
ATOM 523 O O . ARG A 1 66 ? 7.615 -14.922 -13.716 1.00 82.75 66 ARG A O 1
ATOM 530 N N . ASN A 1 67 ? 5.923 -13.446 -13.770 1.00 85.19 67 ASN A N 1
ATOM 531 C CA . ASN A 1 67 ? 6.320 -12.795 -15.018 1.00 85.19 67 ASN A CA 1
ATOM 532 C C . ASN A 1 67 ? 7.662 -12.090 -14.839 1.00 85.19 67 ASN A C 1
ATOM 534 O O . ASN A 1 67 ? 8.603 -12.327 -15.597 1.00 85.19 67 ASN A O 1
ATOM 538 N N . VAL A 1 68 ? 7.807 -11.337 -13.751 1.00 86.00 68 VAL A N 1
ATOM 539 C CA . VAL A 1 68 ? 9.070 -10.704 -13.357 1.00 86.00 68 VAL A CA 1
ATOM 540 C C . VAL A 1 68 ? 10.191 -11.734 -13.164 1.00 86.00 68 VAL A C 1
ATOM 542 O O . VAL A 1 68 ? 11.308 -11.538 -13.651 1.00 86.00 68 VAL A O 1
ATOM 545 N N . ALA A 1 69 ? 9.904 -12.866 -12.515 1.00 81.88 69 ALA A N 1
ATOM 546 C CA . ALA A 1 69 ? 10.873 -13.950 -12.360 1.00 81.88 69 ALA A CA 1
ATOM 547 C C . ALA A 1 69 ? 11.305 -14.557 -13.708 1.00 81.88 69 ALA A C 1
ATOM 549 O O . ALA A 1 69 ? 12.475 -14.904 -13.898 1.00 81.88 69 ALA A O 1
ATOM 550 N N . THR A 1 70 ? 10.376 -14.654 -14.659 1.00 82.31 70 THR A N 1
ATOM 551 C CA . THR A 1 70 ? 10.631 -15.160 -16.012 1.00 82.31 70 THR A CA 1
ATOM 552 C C . THR A 1 70 ? 11.511 -14.203 -16.812 1.00 82.31 70 THR A C 1
ATOM 554 O O . THR A 1 70 ? 12.461 -14.656 -17.452 1.00 82.31 70 THR A O 1
ATOM 557 N N . LEU A 1 71 ? 11.287 -12.889 -16.700 1.00 81.69 71 LEU A N 1
ATOM 558 C CA . LEU A 1 71 ? 12.128 -11.866 -17.336 1.00 81.69 71 LEU A CA 1
ATOM 559 C C . LEU A 1 71 ? 13.595 -11.984 -16.916 1.00 81.69 71 LEU A C 1
ATOM 561 O O . LEU A 1 71 ? 14.492 -11.938 -17.751 1.00 81.69 71 LEU A O 1
ATOM 565 N N . CYS A 1 72 ? 13.871 -12.261 -15.640 1.00 74.62 72 CYS A N 1
ATOM 566 C CA . CYS A 1 72 ? 15.247 -12.459 -15.182 1.00 74.62 72 CYS A CA 1
ATOM 567 C C . CYS A 1 72 ? 15.985 -13.594 -15.928 1.00 74.62 72 CYS A C 1
ATOM 569 O O . CYS A 1 72 ? 17.213 -13.553 -16.080 1.00 74.62 72 CYS A O 1
ATOM 571 N N . ARG A 1 73 ? 15.265 -14.619 -16.401 1.00 70.25 73 ARG A N 1
ATOM 572 C CA . ARG A 1 73 ? 15.858 -15.770 -17.101 1.00 70.25 73 ARG A CA 1
ATOM 573 C C . ARG A 1 73 ? 16.251 -15.448 -18.545 1.00 70.25 73 ARG A C 1
ATOM 575 O O . ARG A 1 73 ? 17.052 -16.184 -19.113 1.00 70.25 73 ARG A O 1
ATOM 582 N N . SER A 1 74 ? 15.774 -14.340 -19.119 1.00 73.31 74 SER A N 1
ATOM 583 C CA . SER A 1 74 ? 16.089 -13.923 -20.493 1.00 73.31 74 SER A CA 1
ATOM 584 C C . SER A 1 74 ? 17.347 -13.048 -20.612 1.00 73.31 74 SER A C 1
ATOM 586 O O . SER A 1 74 ? 17.570 -12.423 -21.646 1.00 73.31 74 SER A O 1
ATOM 588 N N . GLY A 1 75 ? 18.181 -12.980 -19.567 1.00 74.62 75 GLY A N 1
ATOM 589 C CA . GLY A 1 75 ? 19.452 -12.242 -19.581 1.00 74.62 75 GLY A CA 1
ATOM 590 C C . GLY A 1 75 ? 19.354 -10.758 -19.204 1.00 74.62 75 GLY A C 1
ATOM 591 O O . GLY A 1 75 ? 20.365 -10.054 -19.264 1.00 74.62 75 GLY A O 1
ATOM 592 N N . THR A 1 76 ? 18.178 -10.284 -18.781 1.00 86.38 76 THR A N 1
ATOM 593 C CA . THR A 1 76 ? 17.994 -8.940 -18.212 1.00 86.38 76 THR A CA 1
ATOM 594 C C . THR A 1 76 ? 18.483 -8.881 -16.768 1.00 86.38 76 THR A C 1
ATOM 596 O O . THR A 1 76 ? 18.461 -9.886 -16.056 1.00 86.38 76 THR A O 1
ATOM 599 N N . VAL A 1 77 ? 18.871 -7.693 -16.306 1.00 90.88 77 VAL A N 1
ATOM 600 C CA . VAL A 1 77 ? 19.088 -7.450 -14.873 1.00 90.88 77 VAL A CA 1
ATOM 601 C C . VAL A 1 77 ? 17.764 -7.029 -14.260 1.00 90.88 77 VAL A C 1
ATOM 603 O O . VAL A 1 77 ? 17.185 -6.031 -14.683 1.00 90.88 77 VAL A O 1
ATOM 606 N N . LEU A 1 78 ? 17.287 -7.779 -13.272 1.00 91.94 78 LEU A N 1
ATOM 607 C CA . LEU A 1 78 ? 16.084 -7.430 -12.531 1.00 91.94 78 LEU A CA 1
ATOM 608 C C . LEU A 1 78 ? 16.467 -6.684 -11.253 1.00 91.94 78 LEU A C 1
ATOM 610 O O . LEU A 1 78 ? 17.160 -7.226 -10.390 1.00 91.94 78 LEU A O 1
ATOM 614 N N . LEU A 1 79 ? 15.971 -5.460 -11.112 1.00 92.94 79 LEU A N 1
ATOM 615 C CA . LEU A 1 79 ? 15.960 -4.745 -9.846 1.00 92.94 79 LEU A CA 1
ATOM 616 C C . LEU A 1 79 ? 14.596 -4.918 -9.186 1.00 92.94 79 LEU A C 1
ATOM 618 O O . LEU A 1 79 ? 13.565 -4.717 -9.827 1.00 92.94 79 LEU A O 1
ATOM 622 N N . TYR A 1 80 ? 14.582 -5.274 -7.907 1.00 90.94 80 TYR A N 1
ATOM 623 C CA . TYR A 1 80 ? 13.341 -5.506 -7.173 1.00 90.94 80 TYR A CA 1
ATOM 624 C C . TYR A 1 80 ? 13.394 -4.900 -5.760 1.00 90.94 80 TYR A C 1
ATOM 626 O O . TYR A 1 80 ? 14.473 -4.794 -5.175 1.00 90.94 80 TYR A O 1
ATOM 634 N N . PRO A 1 81 ? 12.255 -4.509 -5.173 1.00 89.38 81 PRO A N 1
ATOM 635 C CA . PRO A 1 81 ? 12.221 -3.992 -3.813 1.00 89.38 81 PRO A CA 1
ATOM 636 C C . PRO A 1 81 ? 12.730 -5.028 -2.807 1.00 89.38 81 PRO A C 1
ATOM 638 O O . PRO A 1 81 ? 12.246 -6.159 -2.768 1.00 89.38 81 PRO A O 1
ATOM 641 N N . SER A 1 82 ? 13.648 -4.632 -1.927 1.00 85.38 82 SER A N 1
ATOM 642 C CA . SER A 1 82 ? 14.250 -5.497 -0.899 1.00 85.38 82 SER A CA 1
ATOM 643 C C . SER A 1 82 ? 13.215 -6.179 -0.003 1.00 85.38 82 SER A C 1
ATOM 645 O O . SER A 1 82 ? 13.410 -7.312 0.438 1.00 85.38 82 SER A O 1
ATOM 647 N N . ARG A 1 83 ? 12.064 -5.533 0.196 1.00 80.62 83 ARG A N 1
ATOM 648 C CA . ARG A 1 83 ? 10.938 -6.057 0.982 1.00 80.62 83 ARG A CA 1
ATOM 649 C C . ARG A 1 83 ? 10.273 -7.292 0.369 1.00 80.62 83 ARG A C 1
ATOM 651 O O . ARG A 1 83 ? 9.615 -8.032 1.091 1.00 80.62 83 ARG A O 1
ATOM 658 N N . LEU A 1 84 ? 10.461 -7.539 -0.927 1.00 78.12 84 LEU A N 1
ATOM 659 C CA . LEU A 1 84 ? 10.014 -8.756 -1.610 1.00 78.12 84 LEU A CA 1
ATOM 660 C C . LEU A 1 84 ? 11.060 -9.879 -1.569 1.00 78.12 84 LEU A C 1
ATOM 662 O O . LEU A 1 84 ? 10.793 -10.977 -2.049 1.00 78.12 84 LEU A O 1
ATOM 666 N N . GLY A 1 85 ? 12.237 -9.646 -0.975 1.00 61.03 85 GLY A N 1
ATOM 667 C CA . GLY A 1 85 ? 13.356 -10.599 -0.936 1.00 61.03 85 GLY A CA 1
ATOM 668 C C . GLY A 1 85 ? 13.098 -11.862 -0.125 1.00 61.03 85 GLY A C 1
ATOM 669 O O . GLY A 1 85 ? 13.930 -12.760 -0.123 1.00 61.03 85 GLY A O 1
ATOM 670 N N . THR A 1 86 ? 11.960 -11.961 0.554 1.00 59.69 86 THR A N 1
ATOM 671 C CA . THR A 1 86 ? 11.481 -13.173 1.227 1.00 59.69 86 THR A CA 1
ATOM 672 C C . THR A 1 86 ? 10.581 -14.034 0.343 1.00 59.69 86 THR A C 1
ATOM 674 O O . THR A 1 86 ? 10.301 -15.176 0.698 1.00 59.69 86 THR A O 1
ATOM 677 N N . VAL A 1 87 ? 10.148 -13.538 -0.819 1.00 63.41 87 VAL A N 1
ATOM 678 C CA . VAL A 1 87 ? 9.391 -14.335 -1.785 1.00 63.41 87 VAL A CA 1
ATOM 679 C C . VAL A 1 87 ? 10.365 -15.297 -2.467 1.00 63.41 87 VAL A C 1
ATOM 681 O O . VAL A 1 87 ? 11.164 -14.883 -3.307 1.00 63.41 87 VAL A O 1
ATOM 684 N N . ASN A 1 88 ? 10.303 -16.584 -2.098 1.00 64.19 88 ASN A N 1
ATOM 685 C CA . ASN A 1 88 ? 11.220 -17.640 -2.565 1.00 64.19 88 ASN A CA 1
ATOM 686 C C . ASN A 1 88 ? 11.463 -17.613 -4.085 1.00 64.19 88 ASN A C 1
ATOM 688 O O . ASN A 1 88 ? 12.594 -17.785 -4.527 1.00 64.19 88 ASN A O 1
ATOM 692 N N . LEU A 1 89 ? 10.426 -17.291 -4.867 1.00 66.88 89 LEU A N 1
ATOM 693 C CA . LEU A 1 89 ? 10.466 -17.210 -6.329 1.00 66.88 89 LEU A CA 1
ATOM 694 C C . LEU A 1 89 ? 11.547 -16.265 -6.887 1.00 66.88 89 LEU A C 1
ATOM 696 O O . LEU A 1 89 ? 12.110 -16.545 -7.942 1.00 66.88 89 LEU A O 1
ATOM 700 N N . LEU A 1 90 ? 11.834 -15.152 -6.203 1.00 67.81 90 LEU A N 1
ATOM 701 C CA . LEU A 1 90 ? 12.785 -14.143 -6.686 1.00 67.81 90 LEU A CA 1
ATOM 702 C C . LEU A 1 90 ? 14.223 -14.407 -6.219 1.00 67.81 90 LEU A C 1
ATOM 704 O O . LEU A 1 90 ? 15.166 -13.970 -6.875 1.00 67.81 90 LEU A O 1
ATOM 708 N N . ARG A 1 91 ? 14.409 -15.125 -5.101 1.00 62.66 91 ARG A N 1
ATOM 709 C CA . ARG A 1 91 ? 15.731 -15.344 -4.477 1.00 62.66 91 ARG A CA 1
ATOM 710 C C . ARG A 1 91 ? 16.617 -16.309 -5.253 1.00 62.66 91 ARG A C 1
ATOM 712 O O . ARG A 1 91 ? 17.835 -16.215 -5.174 1.00 62.66 91 ARG A O 1
ATOM 719 N N . GLU A 1 92 ? 16.010 -17.248 -5.969 1.00 64.25 92 GLU A N 1
ATOM 720 C CA . GLU A 1 92 ? 16.719 -18.313 -6.689 1.00 64.25 92 GLU A CA 1
ATOM 721 C C . GLU A 1 92 ? 17.248 -17.860 -8.062 1.00 64.25 92 GLU A C 1
ATOM 723 O O . GLU A 1 92 ? 17.853 -18.635 -8.801 1.00 64.25 92 GLU A O 1
ATOM 728 N N . LEU A 1 93 ? 17.028 -16.596 -8.423 1.00 67.19 93 LEU A N 1
ATOM 729 C CA . LEU A 1 93 ? 17.357 -16.047 -9.729 1.00 67.19 93 LEU A CA 1
ATOM 730 C C . LEU A 1 93 ? 18.725 -15.336 -9.695 1.00 67.19 93 LEU A C 1
ATOM 732 O O . LEU A 1 93 ? 18.961 -14.439 -8.892 1.00 67.19 93 LEU A O 1
ATOM 736 N N . GLY A 1 94 ? 19.638 -15.714 -10.596 1.00 65.12 94 GLY A N 1
ATOM 737 C CA . GLY A 1 94 ? 21.041 -15.262 -10.573 1.00 65.12 94 GLY A CA 1
ATOM 738 C C . GLY A 1 94 ? 21.325 -13.823 -11.041 1.00 65.12 94 GLY A C 1
ATOM 739 O O . GLY A 1 94 ? 22.416 -13.327 -10.783 1.00 65.12 94 GLY A O 1
ATOM 740 N N . ASN A 1 95 ? 20.383 -13.138 -11.706 1.00 81.19 95 ASN A N 1
ATOM 741 C CA . ASN A 1 95 ? 20.551 -11.755 -12.207 1.00 81.19 95 ASN A CA 1
ATOM 742 C C . ASN A 1 95 ? 19.618 -10.759 -11.497 1.00 81.19 95 ASN A C 1
ATOM 744 O O . ASN A 1 95 ? 19.039 -9.872 -12.131 1.00 81.19 95 ASN A O 1
ATOM 748 N N . VAL A 1 96 ? 19.448 -10.923 -10.187 1.00 85.62 96 VAL A N 1
ATOM 749 C CA . VAL A 1 96 ? 18.480 -10.166 -9.392 1.00 85.62 96 VAL A CA 1
ATOM 750 C C . VAL A 1 96 ? 19.189 -9.356 -8.310 1.00 85.62 96 VAL A C 1
ATOM 752 O O . VAL A 1 96 ? 19.979 -9.895 -7.539 1.00 85.62 96 VAL A O 1
ATOM 755 N N . VAL A 1 97 ? 18.904 -8.054 -8.238 1.00 89.56 97 VAL A N 1
ATOM 756 C CA . VAL A 1 97 ? 19.500 -7.134 -7.256 1.00 89.56 97 VAL A CA 1
ATOM 757 C C . VAL A 1 97 ? 18.394 -6.371 -6.535 1.00 89.56 97 VAL A C 1
ATOM 759 O O . VAL A 1 97 ? 17.508 -5.793 -7.159 1.00 89.56 97 VAL A O 1
ATOM 762 N N . SER A 1 98 ? 18.425 -6.375 -5.205 1.00 90.62 98 SER A N 1
ATOM 763 C CA . SER A 1 98 ? 17.427 -5.667 -4.404 1.00 90.62 98 SER A CA 1
ATOM 764 C C . SER A 1 98 ? 17.748 -4.177 -4.268 1.00 90.62 98 SER A C 1
ATOM 766 O O . SER A 1 98 ? 18.920 -3.831 -4.148 1.00 90.62 98 SER A O 1
ATOM 768 N N . PHE A 1 99 ? 16.726 -3.326 -4.169 1.00 92.88 99 PHE A N 1
ATOM 769 C CA . PHE A 1 99 ? 16.850 -1.904 -3.823 1.00 92.88 99 PHE A CA 1
ATOM 770 C C . PHE A 1 99 ? 15.876 -1.506 -2.707 1.00 92.88 99 PHE A C 1
ATOM 772 O O . PHE A 1 99 ? 14.869 -2.175 -2.476 1.00 92.88 99 PHE A O 1
ATOM 779 N N . SER A 1 100 ? 16.151 -0.401 -2.020 1.00 90.75 100 SER A N 1
ATOM 780 C CA . SER A 1 100 ? 15.322 0.112 -0.922 1.00 90.75 100 SER A CA 1
ATOM 781 C C . SER A 1 100 ? 14.403 1.262 -1.341 1.00 90.75 100 SER A C 1
ATOM 783 O O . SER A 1 100 ? 13.354 1.445 -0.729 1.00 90.75 100 SER A O 1
ATOM 785 N N . ASN A 1 101 ? 14.789 2.043 -2.354 1.00 94.06 101 ASN A N 1
ATOM 786 C CA . ASN A 1 101 ? 14.010 3.148 -2.929 1.00 94.06 101 ASN A CA 1
ATOM 787 C C . ASN A 1 101 ? 14.362 3.377 -4.415 1.00 94.06 101 ASN A C 1
ATOM 789 O O . ASN A 1 101 ? 15.322 2.788 -4.922 1.00 94.06 101 ASN A O 1
ATOM 793 N N . LEU A 1 102 ? 13.595 4.228 -5.112 1.00 96.31 102 LEU A N 1
ATOM 794 C CA . LEU A 1 102 ? 13.782 4.484 -6.545 1.00 96.31 102 LEU A CA 1
ATOM 795 C C . LEU A 1 102 ? 15.160 5.078 -6.860 1.00 96.31 102 LEU A C 1
ATOM 797 O O . LEU A 1 102 ? 15.806 4.631 -7.804 1.00 96.31 102 LEU A O 1
ATOM 801 N N . ALA A 1 103 ? 15.641 6.037 -6.065 1.00 96.25 103 ALA A N 1
ATOM 802 C CA . ALA A 1 103 ? 16.949 6.656 -6.285 1.00 96.25 103 ALA A CA 1
ATOM 803 C C . ALA A 1 103 ? 18.090 5.621 -6.261 1.00 96.25 103 ALA A C 1
ATOM 805 O O . ALA A 1 103 ? 18.962 5.631 -7.132 1.00 96.25 103 ALA A O 1
ATOM 806 N N . GLU A 1 104 ? 18.054 4.684 -5.309 1.00 96.75 104 GLU A N 1
ATOM 807 C CA . GLU A 1 104 ? 18.986 3.556 -5.252 1.00 96.75 104 GLU A CA 1
ATOM 808 C C . GLU A 1 104 ? 18.844 2.651 -6.484 1.00 96.75 104 GLU A C 1
ATOM 810 O O . GLU A 1 104 ? 19.851 2.277 -7.084 1.00 96.75 104 GLU A O 1
ATOM 815 N N . ALA A 1 105 ? 17.615 2.333 -6.902 1.00 96.62 105 ALA A N 1
ATOM 816 C CA . ALA A 1 105 ? 17.369 1.507 -8.082 1.00 96.62 105 ALA A CA 1
ATOM 817 C C . ALA A 1 105 ? 17.960 2.134 -9.357 1.00 96.62 105 ALA A C 1
ATOM 819 O O . ALA A 1 105 ? 18.647 1.457 -10.124 1.00 96.62 105 ALA A O 1
ATOM 820 N N . LEU A 1 106 ? 17.752 3.438 -9.565 1.00 97.06 106 LEU A N 1
ATOM 821 C CA . LEU A 1 106 ? 18.299 4.165 -10.712 1.00 97.06 106 LEU A CA 1
ATOM 822 C C . LEU A 1 106 ? 19.831 4.229 -10.671 1.00 97.06 106 LEU A C 1
ATOM 824 O O . LEU A 1 106 ? 20.479 4.088 -11.708 1.00 97.06 106 LEU A O 1
ATOM 828 N N . GLU A 1 107 ? 20.431 4.387 -9.490 1.00 95.88 107 GLU A N 1
ATOM 829 C CA . GLU A 1 107 ? 21.889 4.377 -9.340 1.00 95.88 107 GLU A CA 1
ATOM 830 C C . GLU A 1 107 ? 22.490 2.989 -9.604 1.00 95.88 107 GLU A C 1
ATOM 832 O O . GLU A 1 107 ? 23.498 2.860 -10.303 1.00 95.88 107 GLU A O 1
ATOM 837 N N . LEU A 1 108 ? 21.847 1.926 -9.114 1.00 95.06 108 LEU A N 1
ATOM 838 C CA . LEU A 1 108 ? 22.239 0.550 -9.417 1.00 95.06 108 LEU A CA 1
ATOM 839 C C . LEU A 1 108 ? 22.123 0.255 -10.914 1.00 95.06 108 LEU A C 1
ATOM 841 O O . LEU A 1 108 ? 23.027 -0.360 -11.481 1.00 95.06 108 LEU A O 1
ATOM 845 N N . ALA A 1 109 ? 21.068 0.735 -11.574 1.00 95.38 109 ALA A N 1
ATOM 846 C CA . ALA A 1 109 ? 20.852 0.521 -13.001 1.00 95.38 109 ALA A CA 1
ATOM 847 C C . ALA A 1 109 ? 21.993 1.070 -13.876 1.00 95.38 109 ALA A C 1
ATOM 849 O O . ALA A 1 109 ? 22.359 0.442 -14.874 1.00 95.38 109 ALA A O 1
ATOM 850 N N . LYS A 1 110 ? 22.624 2.186 -13.477 1.00 94.50 110 LYS A N 1
ATOM 851 C CA . LYS A 1 110 ? 23.782 2.764 -14.189 1.00 94.50 110 LYS A CA 1
ATOM 852 C C . LYS A 1 110 ? 24.983 1.818 -14.234 1.00 94.50 110 LYS A C 1
ATOM 854 O O . LYS A 1 110 ? 25.741 1.839 -15.203 1.00 94.50 110 LYS A O 1
ATOM 859 N N . ARG A 1 111 ? 25.146 0.948 -13.229 1.00 94.00 111 ARG A N 1
ATOM 860 C CA . ARG A 1 111 ? 26.228 -0.057 -13.180 1.00 94.00 111 ARG A CA 1
ATOM 861 C C . ARG A 1 111 ? 26.060 -1.153 -14.236 1.00 94.00 111 ARG A C 1
ATOM 863 O O . ARG A 1 111 ? 27.021 -1.842 -14.568 1.00 94.00 111 ARG A O 1
ATOM 870 N N . PHE A 1 112 ? 24.857 -1.285 -14.790 1.00 92.00 112 PHE A N 1
ATOM 871 C CA . PHE A 1 112 ? 24.495 -2.264 -15.811 1.00 92.00 112 PHE A CA 1
ATOM 872 C C . PHE A 1 112 ? 24.166 -1.599 -17.154 1.00 92.00 112 PHE A C 1
ATOM 874 O O . PHE A 1 112 ? 23.321 -2.091 -17.893 1.00 92.00 112 PHE A O 1
ATOM 881 N N . SER A 1 113 ? 24.849 -0.503 -17.503 1.00 89.25 113 SER A N 1
ATOM 882 C CA . SER A 1 113 ? 24.601 0.287 -18.726 1.00 89.25 113 SER A CA 1
ATOM 883 C C . SER A 1 113 ? 24.647 -0.501 -20.046 1.00 89.25 113 SER A C 1
ATOM 885 O O . SER A 1 113 ? 24.073 -0.069 -21.040 1.00 89.25 113 SER A O 1
ATOM 887 N N . HIS A 1 114 ? 25.302 -1.665 -20.062 1.00 89.25 114 HIS A N 1
ATOM 888 C CA . HIS A 1 114 ? 25.421 -2.565 -21.215 1.00 89.25 114 HIS A CA 1
ATOM 889 C C . HIS A 1 114 ? 24.310 -3.630 -21.291 1.00 89.25 114 HIS A C 1
ATOM 891 O O . HIS A 1 114 ? 24.326 -4.465 -22.195 1.00 89.25 114 HIS A O 1
ATOM 897 N N . LYS A 1 115 ? 23.369 -3.645 -20.338 1.00 91.56 115 LYS A N 1
ATOM 898 C CA . LYS A 1 115 ? 22.244 -4.586 -20.282 1.00 91.56 115 LYS A CA 1
ATOM 899 C C . LYS A 1 115 ? 20.924 -3.846 -20.127 1.00 91.56 115 LYS A C 1
ATOM 901 O O . LYS A 1 115 ? 20.863 -2.763 -19.547 1.00 91.56 115 LYS A O 1
ATOM 906 N N . LEU A 1 116 ? 19.857 -4.488 -20.594 1.00 93.19 116 LEU A N 1
ATOM 907 C CA . LEU A 1 116 ? 18.499 -4.105 -20.234 1.00 93.19 116 LEU A CA 1
ATOM 908 C C . LEU A 1 116 ? 18.297 -4.329 -18.730 1.00 93.19 116 LEU A C 1
ATOM 910 O O . LEU A 1 116 ? 18.484 -5.445 -18.232 1.00 93.19 116 LEU A O 1
ATOM 914 N N . VAL A 1 117 ? 17.917 -3.264 -18.029 1.00 95.38 117 VAL A N 1
ATOM 915 C CA . VAL A 1 117 ? 17.556 -3.290 -16.613 1.00 95.38 117 VAL A CA 1
ATOM 916 C C . VAL A 1 117 ? 16.043 -3.171 -16.504 1.00 95.38 117 VAL A C 1
ATOM 918 O O . VAL A 1 117 ? 15.462 -2.188 -16.960 1.00 95.38 117 VAL A O 1
ATOM 921 N N . VAL A 1 118 ? 15.406 -4.160 -15.888 1.00 95.25 118 VAL A N 1
ATOM 922 C CA . VAL A 1 118 ? 13.978 -4.125 -15.566 1.00 95.25 118 VAL A CA 1
ATOM 923 C C . VAL A 1 118 ? 13.836 -3.841 -14.079 1.00 95.25 118 VAL A C 1
ATOM 925 O O . VAL A 1 118 ? 14.382 -4.574 -13.260 1.00 95.25 118 VAL A O 1
ATOM 928 N N . ILE A 1 119 ? 13.113 -2.786 -13.719 1.00 96.12 119 ILE A N 1
ATOM 929 C CA . ILE A 1 119 ? 12.773 -2.469 -12.331 1.00 96.12 119 ILE A CA 1
ATOM 930 C C . ILE A 1 119 ? 11.344 -2.947 -12.082 1.00 96.12 119 ILE A C 1
ATOM 932 O O . ILE A 1 119 ? 10.406 -2.412 -12.673 1.00 96.12 119 ILE A O 1
ATOM 936 N N . PHE A 1 120 ? 11.163 -3.938 -11.207 1.00 95.06 120 PHE A N 1
ATOM 937 C CA . PHE A 1 120 ? 9.834 -4.252 -10.687 1.00 95.06 120 PHE A CA 1
ATOM 938 C C . PHE A 1 120 ? 9.412 -3.148 -9.724 1.00 95.06 120 PHE A C 1
ATOM 940 O O . PHE A 1 120 ? 10.073 -2.928 -8.708 1.00 95.06 120 PHE A O 1
ATOM 947 N N . TYR A 1 121 ? 8.339 -2.436 -10.056 1.00 96.56 121 TYR A N 1
ATOM 948 C CA . TYR A 1 121 ? 7.965 -1.205 -9.369 1.00 96.56 121 TYR A CA 1
ATOM 949 C C . TYR A 1 121 ? 6.506 -1.246 -8.896 1.00 96.56 121 TYR A C 1
ATOM 951 O O . TYR A 1 121 ? 5.616 -0.682 -9.534 1.00 96.56 121 TYR A O 1
ATOM 959 N N . PRO A 1 122 ? 6.233 -1.968 -7.796 1.00 94.88 122 PRO A N 1
ATOM 960 C CA . PRO A 1 122 ? 4.975 -1.873 -7.072 1.00 94.88 122 PRO A CA 1
ATOM 961 C C . PRO A 1 122 ? 4.942 -0.621 -6.193 1.00 94.88 122 PRO A C 1
ATOM 963 O O . PRO A 1 122 ? 5.938 -0.267 -5.564 1.00 94.88 122 PRO A O 1
ATOM 966 N N . GLY A 1 123 ? 3.782 0.023 -6.102 1.00 95.31 123 GLY A N 1
ATOM 967 C CA . GLY A 1 123 ? 3.646 1.270 -5.355 1.00 95.31 123 GLY A CA 1
ATOM 968 C C . GLY A 1 123 ? 2.213 1.778 -5.281 1.00 95.31 123 GLY A C 1
ATOM 969 O O . GLY A 1 123 ? 1.339 1.282 -5.996 1.00 95.31 123 GLY A O 1
ATOM 970 N N . PHE A 1 124 ? 1.991 2.763 -4.418 1.00 96.75 124 PHE A N 1
ATOM 971 C CA . PHE A 1 124 ? 0.777 3.569 -4.393 1.00 96.75 124 PHE A CA 1
ATOM 972 C C . PHE A 1 124 ? 1.052 4.954 -4.997 1.00 96.75 124 PHE A C 1
ATOM 974 O O . PHE A 1 124 ? 2.050 5.162 -5.688 1.00 96.75 124 PHE A O 1
ATOM 981 N N . GLU A 1 125 ? 0.157 5.914 -4.772 1.00 96.00 125 GLU A N 1
ATOM 982 C CA . GLU A 1 125 ? 0.284 7.280 -5.274 1.00 96.00 125 GLU A CA 1
ATOM 983 C C . GLU A 1 125 ? 1.643 7.943 -4.955 1.00 96.00 125 GLU A C 1
ATOM 985 O O . GLU A 1 125 ? 2.181 8.585 -5.859 1.00 96.00 125 GLU A O 1
ATOM 990 N N . PRO A 1 126 ? 2.248 7.803 -3.752 1.00 95.31 126 PRO A N 1
ATOM 991 C CA . PRO A 1 126 ? 3.557 8.398 -3.480 1.00 95.31 126 PRO A CA 1
ATOM 992 C C . PRO A 1 126 ? 4.661 7.897 -4.415 1.00 95.31 126 PRO A C 1
ATOM 994 O O . PRO A 1 126 ? 5.403 8.710 -4.962 1.00 95.31 126 PRO A O 1
ATOM 997 N N . GLU A 1 127 ? 4.738 6.585 -4.643 1.00 96.25 127 GLU A N 1
ATOM 998 C CA . GLU A 1 127 ? 5.717 5.979 -5.548 1.00 96.25 127 GLU A CA 1
ATOM 999 C C . GLU A 1 127 ? 5.450 6.361 -7.013 1.00 96.25 127 GLU A C 1
ATOM 1001 O O . GLU A 1 127 ? 6.378 6.636 -7.769 1.00 96.25 127 GLU A O 1
ATOM 1006 N N . VAL A 1 128 ? 4.179 6.449 -7.421 1.00 97.19 128 VAL A N 1
ATOM 1007 C CA . VAL A 1 128 ? 3.808 6.908 -8.772 1.00 97.19 128 VAL A CA 1
ATOM 1008 C C . VAL A 1 128 ? 4.259 8.351 -9.004 1.00 97.19 128 VAL A C 1
ATOM 1010 O O . VAL A 1 128 ? 4.817 8.661 -10.055 1.00 97.19 128 VAL A O 1
ATOM 1013 N N . ILE A 1 129 ? 4.059 9.234 -8.022 1.00 96.44 129 ILE A N 1
ATOM 1014 C CA . ILE A 1 129 ? 4.496 10.635 -8.094 1.00 96.44 129 ILE A CA 1
ATOM 1015 C C . ILE A 1 129 ? 6.027 10.729 -8.107 1.00 96.44 129 ILE A C 1
ATOM 1017 O O . ILE A 1 129 ? 6.580 11.506 -8.886 1.00 96.44 129 ILE A O 1
ATOM 1021 N N . GLU A 1 130 ? 6.719 9.943 -7.275 1.00 96.75 130 GLU A N 1
ATOM 1022 C CA . GLU A 1 130 ? 8.187 9.876 -7.259 1.00 96.75 130 GLU A CA 1
ATOM 1023 C C . GLU A 1 130 ? 8.726 9.486 -8.644 1.00 96.75 130 GLU A C 1
ATOM 1025 O O . GLU A 1 130 ? 9.570 10.190 -9.205 1.00 96.75 130 GLU A O 1
ATOM 1030 N N . LEU A 1 131 ? 8.170 8.426 -9.238 1.00 98.25 131 LEU A N 1
ATOM 1031 C CA . LEU A 1 131 ? 8.562 7.964 -10.563 1.00 98.25 131 LEU A CA 1
ATOM 10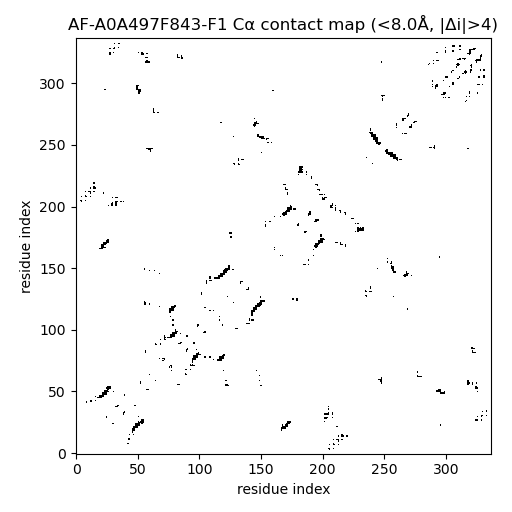32 C C . LEU A 1 131 ? 8.237 8.981 -11.664 1.00 98.25 131 LEU A C 1
ATOM 1034 O O . LEU A 1 131 ? 9.078 9.209 -12.537 1.00 98.25 131 LEU A O 1
ATOM 1038 N N . ALA A 1 132 ? 7.066 9.626 -11.615 1.00 97.75 132 ALA A N 1
ATOM 1039 C CA . ALA A 1 132 ? 6.714 10.689 -12.557 1.00 97.75 132 ALA A CA 1
ATOM 1040 C C . ALA A 1 132 ? 7.775 11.796 -12.550 1.00 97.75 132 ALA A C 1
ATOM 1042 O O . ALA A 1 132 ? 8.283 12.174 -13.604 1.00 97.75 132 ALA A O 1
ATOM 1043 N N . TYR A 1 133 ? 8.173 12.276 -11.367 1.00 97.44 133 TYR A N 1
ATOM 1044 C CA . TYR A 1 133 ? 9.202 13.309 -11.263 1.00 97.44 133 TYR A CA 1
ATOM 1045 C C . TYR A 1 133 ? 10.553 12.861 -11.817 1.00 97.44 133 TYR A C 1
ATOM 1047 O O . TYR A 1 133 ? 11.178 13.633 -12.545 1.00 97.44 133 TYR A O 1
ATOM 1055 N N . SER A 1 134 ? 11.006 11.643 -11.510 1.00 98.12 134 SER A N 1
ATOM 1056 C CA . SER A 1 134 ? 12.279 11.144 -12.044 1.00 98.12 134 SER A CA 1
ATOM 1057 C C . SER A 1 134 ? 12.262 11.009 -13.567 1.00 98.12 134 SER A C 1
ATOM 1059 O O . SER A 1 134 ? 13.265 11.303 -14.221 1.00 98.12 134 SER A O 1
ATOM 1061 N N . ILE A 1 135 ? 11.126 10.632 -14.157 1.00 98.31 135 ILE A N 1
ATOM 1062 C CA . ILE A 1 135 ? 10.954 10.597 -15.614 1.00 98.31 135 ILE A CA 1
ATOM 1063 C C . ILE A 1 135 ? 10.997 12.009 -16.203 1.00 98.31 135 ILE A C 1
ATOM 1065 O O . ILE A 1 135 ? 11.797 12.268 -17.101 1.00 98.31 135 ILE A O 1
ATOM 1069 N N . LEU A 1 136 ? 10.204 12.940 -15.667 1.00 97.44 136 LEU A N 1
ATOM 1070 C CA . LEU A 1 136 ? 10.120 14.317 -16.170 1.00 97.44 136 LEU A CA 1
ATOM 1071 C C . LEU A 1 136 ? 11.440 15.089 -16.030 1.00 97.44 136 LEU A C 1
ATOM 1073 O O . LEU A 1 136 ? 11.734 15.976 -16.828 1.00 97.44 136 LEU A O 1
ATOM 1077 N N . ARG A 1 137 ? 12.267 14.740 -15.041 1.00 97.69 137 ARG A N 1
ATOM 1078 C CA . ARG A 1 137 ? 13.614 15.305 -14.857 1.00 97.69 137 ARG A CA 1
ATOM 1079 C C . ARG A 1 137 ? 14.687 14.634 -15.717 1.00 97.69 137 ARG A C 1
ATOM 1081 O O . ARG A 1 137 ? 15.831 15.082 -15.695 1.00 97.69 137 ARG A O 1
ATOM 1088 N N . GLY A 1 138 ? 14.350 13.574 -16.453 1.00 97.06 138 GLY A N 1
ATOM 1089 C CA . GLY A 1 138 ? 15.313 12.817 -17.256 1.00 97.06 138 GLY A CA 1
ATOM 1090 C C . GLY A 1 138 ? 16.332 12.037 -16.419 1.00 97.06 138 GLY A C 1
ATOM 1091 O O . GLY A 1 138 ? 17.444 11.786 -16.877 1.00 97.06 138 GLY A O 1
ATOM 1092 N N . GLU A 1 139 ? 15.980 11.665 -15.186 1.00 97.06 139 GLU A N 1
ATOM 1093 C CA . GLU A 1 139 ? 16.862 10.933 -14.265 1.00 97.06 139 GLU A CA 1
ATOM 1094 C C . GLU A 1 139 ? 16.932 9.432 -14.592 1.00 97.06 139 GLU A C 1
ATOM 1096 O O . GLU A 1 139 ? 17.866 8.747 -14.172 1.00 97.06 139 GLU A O 1
ATOM 1101 N N . VAL A 1 140 ? 15.952 8.914 -15.343 1.00 97.81 140 VAL A N 1
ATOM 1102 C CA . VAL A 1 140 ? 15.849 7.495 -15.701 1.00 97.81 140 VAL A CA 1
ATOM 1103 C C . VAL A 1 140 ? 16.785 7.156 -16.873 1.00 97.81 140 VAL A C 1
ATOM 1105 O O . VAL A 1 140 ? 16.584 7.669 -17.978 1.00 97.81 140 VAL A O 1
ATOM 1108 N N . PRO A 1 141 ? 17.772 6.254 -16.692 1.00 95.81 141 PRO A N 1
ATOM 1109 C CA . PRO A 1 141 ? 18.653 5.824 -17.776 1.00 95.81 141 PRO A CA 1
ATOM 1110 C C . PRO A 1 141 ? 17.897 5.122 -18.916 1.00 95.81 141 PRO A C 1
ATOM 1112 O O . PRO A 1 141 ? 16.928 4.400 -18.692 1.00 95.81 141 PRO A O 1
ATOM 1115 N N . SER A 1 142 ? 18.374 5.260 -20.154 1.00 93.31 142 SER A N 1
ATOM 1116 C CA . SER A 1 142 ? 17.693 4.724 -21.348 1.00 93.31 142 SER A CA 1
ATOM 1117 C C . SER A 1 142 ? 17.577 3.192 -21.380 1.00 93.31 142 SER A C 1
ATOM 1119 O O . SER A 1 142 ? 16.640 2.651 -21.978 1.00 93.31 142 SER A O 1
ATOM 1121 N N . ASN A 1 143 ? 18.501 2.486 -20.719 1.00 94.06 143 ASN A N 1
ATOM 1122 C CA . ASN A 1 143 ? 18.500 1.029 -20.587 1.00 94.06 143 ASN A CA 1
ATOM 1123 C C . ASN A 1 143 ? 17.548 0.514 -19.493 1.00 94.06 143 ASN A C 1
ATOM 1125 O O . ASN A 1 143 ? 17.458 -0.698 -19.309 1.00 94.06 143 ASN A O 1
ATOM 1129 N N . VAL A 1 144 ? 16.851 1.402 -18.777 1.00 97.44 144 VAL A N 1
ATOM 1130 C CA . VAL A 1 144 ? 15.869 1.036 -17.751 1.00 97.44 144 VAL A CA 1
ATOM 1131 C C . VAL A 1 144 ? 14.476 0.920 -18.358 1.00 97.44 144 VAL A C 1
ATOM 1133 O O . VAL A 1 144 ? 14.056 1.760 -19.158 1.00 97.44 144 VAL A O 1
ATOM 1136 N N . LYS A 1 145 ? 13.757 -0.127 -17.960 1.00 97.12 145 LYS A N 1
ATOM 1137 C CA . LYS A 1 145 ? 12.319 -0.311 -18.165 1.00 97.12 145 LYS A CA 1
ATOM 1138 C C . LYS A 1 145 ? 11.677 -0.670 -16.830 1.00 97.12 145 LYS A C 1
ATOM 1140 O O . LYS A 1 145 ? 12.310 -1.302 -15.988 1.00 97.12 145 LYS A O 1
ATOM 1145 N N . PHE A 1 146 ? 10.426 -0.290 -16.640 1.00 97.69 146 PHE A N 1
ATOM 1146 C CA . PHE A 1 146 ? 9.656 -0.589 -15.445 1.00 97.69 146 PHE A CA 1
ATOM 1147 C C . PHE A 1 146 ? 8.630 -1.672 -15.751 1.00 97.69 146 PHE A C 1
ATOM 1149 O O . PHE A 1 146 ? 7.860 -1.562 -16.704 1.00 97.69 146 PHE A O 1
ATOM 1156 N N . TYR A 1 147 ? 8.612 -2.699 -14.906 1.00 95.75 147 TYR A N 1
ATOM 1157 C CA . TYR A 1 147 ? 7.442 -3.544 -14.722 1.00 95.75 147 TYR A CA 1
ATOM 1158 C C . TYR A 1 147 ? 6.583 -2.866 -13.651 1.00 95.75 147 TYR A C 1
ATOM 1160 O O . TYR A 1 147 ? 6.838 -3.018 -12.452 1.00 95.75 147 TYR A O 1
ATOM 1168 N N . LEU A 1 148 ? 5.635 -2.035 -14.087 1.00 95.94 148 LEU A N 1
ATOM 1169 C CA . LEU A 1 148 ? 4.764 -1.287 -13.184 1.00 95.94 148 LEU A CA 1
ATOM 1170 C C . LEU A 1 148 ? 3.744 -2.213 -12.529 1.00 95.94 148 LEU A C 1
ATOM 1172 O O . LEU A 1 148 ? 2.983 -2.888 -13.210 1.00 95.94 148 LEU A O 1
ATOM 1176 N N . SER A 1 149 ? 3.696 -2.175 -11.202 1.00 95.12 149 SER A N 1
ATOM 1177 C CA . SER A 1 149 ? 2.671 -2.832 -10.384 1.00 95.12 149 SER A CA 1
ATOM 1178 C C . SER A 1 149 ? 2.043 -1.805 -9.432 1.00 95.12 149 SER A C 1
ATOM 1180 O O . SER A 1 149 ? 1.813 -2.036 -8.240 1.00 95.12 149 SER A O 1
ATOM 1182 N N . CYS A 1 150 ? 1.845 -0.597 -9.960 1.00 97.44 150 CYS A N 1
ATOM 1183 C CA . CYS A 1 150 ? 1.342 0.544 -9.218 1.00 97.44 150 CYS A CA 1
ATOM 1184 C C . CYS A 1 150 ? -0.180 0.526 -9.162 1.00 97.44 150 CYS A C 1
ATOM 1186 O O . CYS A 1 150 ? -0.863 0.395 -10.179 1.00 97.44 150 CYS A O 1
ATOM 1188 N N . ARG A 1 151 ? -0.704 0.710 -7.957 1.00 97.00 151 ARG A N 1
ATOM 1189 C CA . ARG A 1 151 ? -2.128 0.677 -7.650 1.00 97.00 151 ARG A CA 1
ATOM 1190 C C . ARG A 1 151 ? -2.552 1.968 -6.965 1.00 97.00 151 ARG A C 1
ATOM 1192 O O . ARG A 1 151 ? -1.730 2.670 -6.396 1.00 97.00 151 ARG A O 1
ATOM 1199 N N . SER A 1 152 ? -3.831 2.300 -7.003 1.00 97.31 152 SER A N 1
ATOM 1200 C CA . SER A 1 152 ? -4.381 3.481 -6.353 1.00 97.31 152 SER A CA 1
ATOM 1201 C C . SER A 1 152 ? -4.994 3.105 -5.027 1.00 97.31 152 SER A C 1
ATOM 1203 O O . SER A 1 152 ? -6.040 2.451 -4.983 1.00 97.31 152 SER A O 1
ATOM 1205 N N . LEU A 1 153 ? -4.372 3.560 -3.944 1.00 96.25 153 LEU A N 1
ATOM 1206 C CA . LEU A 1 153 ? -4.952 3.392 -2.626 1.00 96.25 153 LEU A CA 1
ATOM 1207 C C . LEU A 1 153 ? -6.259 4.183 -2.503 1.00 96.25 153 LEU A C 1
ATOM 1209 O O . LEU A 1 153 ? -7.198 3.705 -1.874 1.00 96.25 153 LEU A O 1
ATOM 1213 N N . ILE A 1 154 ? -6.354 5.351 -3.148 1.00 95.69 154 ILE A N 1
ATOM 1214 C CA . ILE A 1 154 ? -7.566 6.179 -3.129 1.00 95.69 154 ILE A CA 1
ATOM 1215 C C . ILE A 1 154 ? -8.744 5.442 -3.782 1.00 95.69 154 ILE A C 1
ATOM 1217 O O . ILE A 1 154 ? -9.804 5.331 -3.168 1.00 95.69 154 ILE A O 1
ATOM 1221 N N . THR A 1 155 ? -8.560 4.883 -4.985 1.00 96.19 155 THR A N 1
ATOM 1222 C CA . THR A 1 155 ? -9.614 4.113 -5.674 1.00 96.19 155 THR A CA 1
ATOM 1223 C C . THR A 1 155 ? -9.983 2.846 -4.905 1.00 96.19 155 THR A C 1
ATOM 1225 O O . THR A 1 155 ? -11.158 2.495 -4.825 1.00 96.19 155 THR A O 1
ATOM 1228 N N . PHE A 1 156 ? -9.005 2.171 -4.293 1.00 95.06 156 PHE A N 1
ATOM 1229 C CA . PHE A 1 156 ? -9.276 1.028 -3.421 1.00 95.06 156 PHE A CA 1
ATOM 1230 C C . PHE A 1 156 ? -10.133 1.413 -2.212 1.00 95.06 156 PHE A C 1
ATOM 1232 O O . PHE A 1 156 ? -11.075 0.698 -1.879 1.00 95.06 156 PHE A O 1
ATOM 1239 N N . LEU A 1 157 ? -9.846 2.551 -1.577 1.00 94.81 157 LEU A N 1
ATOM 1240 C CA . LEU A 1 157 ? -10.640 3.051 -0.458 1.00 94.81 157 LEU A CA 1
ATOM 1241 C C . LEU A 1 157 ? -12.057 3.423 -0.887 1.00 94.81 157 LEU A C 1
ATOM 1243 O O . LEU A 1 157 ? -13.004 3.064 -0.195 1.00 94.81 157 LEU A O 1
ATOM 1247 N N . GLU A 1 158 ? -12.209 4.082 -2.037 1.00 93.50 158 GLU A N 1
ATOM 1248 C CA . GLU A 1 158 ? -13.516 4.379 -2.631 1.00 93.50 158 GLU A CA 1
ATOM 1249 C C . GLU A 1 158 ? -14.318 3.086 -2.855 1.00 93.50 158 GLU A C 1
ATOM 1251 O O . GLU A 1 158 ? -15.455 2.969 -2.397 1.00 93.50 158 GLU A O 1
ATOM 1256 N N . TYR A 1 159 ? -13.692 2.076 -3.465 1.00 92.44 159 TYR A N 1
ATOM 1257 C CA . TYR A 1 159 ? -14.276 0.751 -3.672 1.00 92.44 159 TYR A CA 1
ATOM 1258 C C . TYR A 1 159 ? -14.670 0.060 -2.356 1.00 92.44 159 TYR A C 1
ATOM 1260 O O . TYR A 1 159 ? -15.757 -0.514 -2.255 1.00 92.44 159 TYR A O 1
ATOM 1268 N N . LEU A 1 160 ? -13.805 0.108 -1.343 1.00 91.94 160 LEU A N 1
ATOM 1269 C CA . LEU A 1 160 ? -14.029 -0.551 -0.060 1.00 91.94 160 LEU A CA 1
ATOM 1270 C C . LEU A 1 160 ? -15.169 0.112 0.720 1.00 91.94 160 LEU A C 1
ATOM 1272 O O . LEU A 1 160 ? -16.091 -0.572 1.163 1.00 91.94 160 LEU A O 1
ATOM 1276 N N . ILE A 1 161 ? -15.138 1.439 0.854 1.00 90.56 161 ILE A N 1
ATOM 1277 C CA . ILE A 1 161 ? -16.138 2.194 1.618 1.00 90.56 161 ILE A CA 1
ATOM 1278 C C . ILE A 1 161 ? -17.510 2.101 0.941 1.00 90.56 161 ILE A C 1
ATOM 1280 O O . ILE A 1 161 ? -18.517 1.905 1.622 1.00 90.56 161 ILE A O 1
ATOM 1284 N N . ALA A 1 162 ? -17.566 2.145 -0.395 1.00 87.69 162 ALA A N 1
ATOM 1285 C CA . ALA A 1 162 ? -18.813 1.947 -1.132 1.00 87.69 162 ALA A CA 1
ATOM 1286 C C . ALA A 1 162 ? -19.457 0.570 -0.862 1.00 87.69 162 ALA A C 1
ATOM 1288 O O . ALA A 1 162 ? -20.680 0.447 -0.922 1.00 87.69 162 ALA A O 1
ATOM 1289 N N . ARG A 1 163 ? -18.657 -0.460 -0.547 1.00 84.62 163 ARG A N 1
ATOM 1290 C CA . ARG A 1 163 ? -19.129 -1.826 -0.261 1.00 84.62 163 ARG A CA 1
ATOM 1291 C C . ARG A 1 163 ? -19.442 -2.081 1.213 1.00 84.62 163 ARG A C 1
ATOM 1293 O O . ARG A 1 163 ? -20.390 -2.809 1.496 1.00 84.62 163 ARG A O 1
ATOM 1300 N N . GLU A 1 164 ? -18.643 -1.552 2.138 1.00 76.56 164 GLU A N 1
ATOM 1301 C CA . GLU A 1 164 ? -18.838 -1.748 3.586 1.00 76.56 164 GLU A CA 1
ATOM 1302 C C . GLU A 1 164 ? -19.853 -0.783 4.210 1.00 76.56 164 GLU A C 1
ATOM 1304 O O . GLU A 1 164 ? -20.316 -1.011 5.329 1.00 76.56 164 GLU A O 1
ATOM 1309 N N . GLY A 1 165 ? -20.222 0.285 3.501 1.00 67.94 165 GLY A N 1
ATOM 1310 C CA . GLY A 1 165 ? -21.133 1.303 4.007 1.00 67.94 165 GLY A CA 1
ATOM 1311 C C . GLY A 1 165 ? -20.462 2.232 5.024 1.00 67.94 165 GLY A C 1
ATOM 1312 O O . GLY A 1 165 ? -19.282 2.556 4.928 1.00 67.94 165 GLY A O 1
ATOM 1313 N N . SER A 1 166 ? -21.230 2.712 6.006 1.00 66.25 166 SER A N 1
ATOM 1314 C CA . SER A 1 166 ? -20.852 3.842 6.869 1.00 66.25 166 SER A CA 1
ATOM 1315 C C . SER A 1 166 ? -19.993 3.505 8.096 1.00 66.25 166 SER A C 1
ATOM 1317 O O . SER A 1 166 ? -19.846 4.361 8.968 1.00 66.25 166 SER A O 1
ATOM 1319 N N . THR A 1 167 ? -19.458 2.287 8.224 1.00 84.38 167 THR A N 1
ATOM 1320 C CA . THR A 1 167 ? -18.675 1.886 9.412 1.00 84.38 167 THR A CA 1
ATOM 1321 C C . THR A 1 167 ? -17.235 2.400 9.356 1.00 84.38 167 THR A C 1
ATOM 1323 O O . THR A 1 167 ? -16.693 2.800 10.387 1.00 84.38 167 THR A O 1
ATOM 1326 N N . ILE A 1 168 ? -16.620 2.466 8.168 1.00 91.56 168 ILE A N 1
ATOM 1327 C CA . ILE A 1 168 ? -15.285 3.054 7.978 1.00 91.56 168 ILE A CA 1
ATOM 1328 C C . ILE A 1 168 ? -15.402 4.575 8.047 1.00 91.56 168 ILE A C 1
ATOM 1330 O O . ILE A 1 168 ? -15.834 5.240 7.106 1.00 91.56 168 ILE A O 1
ATOM 1334 N N . ARG A 1 169 ? -15.008 5.141 9.185 1.00 91.31 169 ARG A N 1
ATOM 1335 C CA . ARG A 1 169 ? -15.099 6.585 9.444 1.00 91.31 169 ARG A CA 1
ATOM 1336 C C . ARG A 1 169 ? -13.741 7.243 9.629 1.00 91.31 169 ARG A C 1
ATOM 1338 O O . ARG A 1 169 ? -13.652 8.460 9.501 1.00 91.31 169 ARG A O 1
ATOM 1345 N N . GLY A 1 170 ? -12.695 6.461 9.885 1.00 93.88 170 GLY A N 1
ATOM 1346 C CA . GLY A 1 170 ? -11.346 6.957 10.123 1.00 93.88 170 GLY A CA 1
ATOM 1347 C C . GLY A 1 170 ? -10.289 6.281 9.259 1.00 93.88 170 GLY A C 1
ATOM 1348 O O . GLY A 1 170 ? -10.360 5.077 9.028 1.00 93.88 170 GLY A O 1
ATOM 1349 N N . LEU A 1 171 ? -9.280 7.041 8.841 1.00 96.06 171 LEU A N 1
ATOM 1350 C CA . LEU A 1 171 ? -8.118 6.555 8.100 1.00 96.06 171 LEU A CA 1
ATOM 1351 C C . LEU A 1 171 ? -6.827 7.048 8.770 1.00 96.06 171 LEU A C 1
ATOM 1353 O O . LEU A 1 171 ? -6.694 8.224 9.094 1.00 96.06 171 LEU A O 1
ATOM 1357 N N . ILE A 1 172 ? -5.851 6.171 8.975 1.00 97.56 172 ILE A N 1
ATOM 1358 C CA . ILE A 1 172 ? -4.549 6.524 9.551 1.00 97.56 172 ILE A CA 1
ATOM 1359 C C . ILE A 1 172 ? -3.448 6.145 8.566 1.00 97.56 172 ILE A C 1
ATOM 1361 O O . ILE A 1 172 ? -3.229 4.966 8.279 1.00 97.56 172 ILE A O 1
ATOM 1365 N N . PHE A 1 173 ? -2.709 7.142 8.092 1.00 96.81 173 PHE A N 1
ATOM 1366 C CA . PHE A 1 173 ? -1.615 6.950 7.148 1.00 96.81 173 PHE A CA 1
ATOM 1367 C C . PHE A 1 173 ? -0.251 7.261 7.781 1.00 96.81 173 PHE A C 1
ATOM 1369 O O . PHE A 1 173 ? -0.144 8.153 8.631 1.00 96.81 173 PHE A O 1
ATOM 1376 N N . PRO A 1 174 ? 0.824 6.563 7.374 1.00 95.31 174 PRO A N 1
ATOM 1377 C CA . PRO A 1 174 ? 2.174 6.978 7.722 1.00 95.31 174 PRO A CA 1
ATOM 1378 C C . PRO A 1 174 ? 2.578 8.242 6.946 1.00 95.31 174 PRO A C 1
ATOM 1380 O O . PRO A 1 174 ? 2.026 8.549 5.891 1.00 95.31 174 PRO A O 1
ATOM 1383 N N . ARG A 1 175 ? 3.593 8.963 7.442 1.00 93.25 175 ARG A N 1
ATOM 1384 C CA . ARG A 1 175 ? 4.077 10.233 6.852 1.00 93.25 175 ARG A CA 1
ATOM 1385 C C . ARG A 1 175 ? 4.405 10.191 5.358 1.00 93.25 175 ARG A C 1
ATOM 1387 O O . ARG A 1 175 ? 4.343 11.236 4.723 1.00 93.25 175 ARG A O 1
ATOM 1394 N N . THR A 1 176 ? 4.743 9.028 4.808 1.00 90.44 176 THR A N 1
ATOM 1395 C CA . THR A 1 176 ? 5.007 8.842 3.370 1.00 90.44 176 THR A CA 1
ATOM 1396 C C . THR A 1 176 ? 3.795 9.156 2.488 1.00 90.44 176 THR A C 1
ATOM 1398 O O . THR A 1 176 ? 3.962 9.436 1.310 1.00 90.44 176 THR A O 1
ATOM 1401 N N . PHE A 1 177 ? 2.585 9.166 3.052 1.00 94.19 177 PHE A N 1
ATOM 1402 C CA . PHE A 1 177 ? 1.345 9.495 2.347 1.00 94.19 177 PHE A CA 1
ATOM 1403 C C . PHE A 1 177 ? 0.912 10.957 2.509 1.00 94.19 177 PHE A C 1
ATOM 1405 O O . PHE A 1 177 ? -0.185 11.306 2.085 1.00 94.19 177 PHE A O 1
ATOM 1412 N N . ASN A 1 178 ? 1.743 11.842 3.076 1.00 92.31 178 ASN A N 1
ATOM 1413 C CA . ASN A 1 178 ? 1.435 13.283 3.138 1.00 92.31 178 ASN A CA 1
ATOM 1414 C C . ASN A 1 178 ? 1.105 13.884 1.764 1.00 92.31 178 ASN A C 1
ATOM 1416 O O . ASN A 1 178 ? 0.344 14.838 1.650 1.00 92.31 178 ASN A O 1
ATOM 1420 N N . ILE A 1 179 ? 1.656 13.294 0.708 1.00 90.81 179 ILE A N 1
ATOM 1421 C CA . ILE A 1 179 ? 1.428 13.706 -0.665 1.00 90.81 179 ILE A CA 1
ATOM 1422 C C . ILE A 1 179 ? -0.032 13.531 -1.108 1.00 90.81 179 ILE A C 1
ATOM 1424 O O . ILE A 1 179 ? -0.474 14.277 -1.979 1.00 90.81 179 ILE A O 1
ATOM 1428 N N . LEU A 1 180 ? -0.795 12.619 -0.484 1.00 91.38 180 LEU A N 1
ATOM 1429 C CA . LEU A 1 180 ? -2.205 12.385 -0.809 1.00 91.38 180 LEU A CA 1
ATOM 1430 C C . LEU A 1 180 ? -3.060 13.641 -0.614 1.00 91.38 180 LEU A C 1
ATOM 1432 O O . LEU A 1 180 ? -3.997 13.860 -1.374 1.00 91.38 180 LEU A O 1
ATOM 1436 N N . GLU A 1 181 ? -2.716 14.504 0.345 1.00 90.38 181 GLU A N 1
ATOM 1437 C CA . GLU A 1 181 ? -3.445 15.756 0.612 1.00 90.38 181 GLU A CA 1
ATOM 1438 C C . GLU A 1 181 ? -3.405 16.739 -0.568 1.00 90.38 181 GLU A C 1
ATOM 1440 O O . GLU A 1 181 ? -4.203 17.674 -0.643 1.00 90.38 181 GLU A O 1
ATOM 1445 N N . ASN A 1 182 ? -2.479 16.524 -1.503 1.00 90.94 182 ASN A N 1
ATOM 1446 C CA . ASN A 1 182 ? -2.318 17.319 -2.712 1.00 90.94 182 ASN A CA 1
ATOM 1447 C C . ASN A 1 182 ? -3.019 16.700 -3.934 1.00 90.94 182 ASN A C 1
ATOM 1449 O O . ASN A 1 182 ? -2.852 17.208 -5.040 1.00 90.94 182 ASN A O 1
ATOM 1453 N N . LEU A 1 183 ? -3.783 15.615 -3.763 1.00 91.69 183 LEU A N 1
ATOM 1454 C CA . LEU A 1 183 ? -4.509 14.941 -4.840 1.00 91.69 183 LEU A CA 1
ATOM 1455 C C . LEU A 1 183 ? -6.007 15.226 -4.759 1.00 91.69 183 LEU A C 1
ATOM 1457 O O . LEU A 1 183 ? -6.636 15.059 -3.711 1.00 91.69 183 LEU A O 1
ATOM 1461 N N . SER A 1 184 ? -6.595 15.619 -5.889 1.00 91.25 184 SER A N 1
ATOM 1462 C CA . SER A 1 184 ? -8.014 15.974 -5.963 1.00 91.25 184 SER A CA 1
ATOM 1463 C C . SER A 1 184 ? -8.941 14.804 -5.606 1.00 91.25 184 SER A C 1
ATOM 1465 O O . SER A 1 184 ? -9.914 14.987 -4.869 1.00 91.25 184 SER A O 1
ATOM 1467 N N . ASP A 1 185 ? -8.601 13.588 -6.045 1.00 91.25 185 ASP A N 1
ATOM 1468 C CA . ASP A 1 185 ? -9.355 12.369 -5.740 1.00 91.25 185 ASP A CA 1
ATOM 1469 C C . ASP A 1 185 ? -9.368 12.042 -4.241 1.00 91.25 185 ASP A C 1
ATOM 1471 O O . ASP A 1 185 ? -10.375 11.553 -3.729 1.00 91.25 185 ASP A O 1
ATOM 1475 N N . PHE A 1 186 ? -8.293 12.349 -3.506 1.00 93.19 186 PHE A N 1
ATOM 1476 C CA . PHE A 1 186 ? -8.258 12.131 -2.060 1.00 93.19 186 PHE A CA 1
ATOM 1477 C C . PHE A 1 186 ? -9.200 13.102 -1.342 1.00 93.19 186 PHE A C 1
ATOM 1479 O O . PHE A 1 186 ? -10.029 12.680 -0.537 1.00 93.19 186 PHE A O 1
ATOM 1486 N N . SER A 1 187 ? -9.175 14.390 -1.697 1.00 89.88 187 SER A N 1
ATOM 1487 C CA . SER A 1 187 ? -10.135 15.369 -1.166 1.00 89.88 187 SER A CA 1
ATOM 1488 C C . SER A 1 187 ? -11.588 14.997 -1.497 1.00 89.88 187 SER A C 1
ATOM 1490 O O . SER A 1 187 ? -12.488 15.162 -0.664 1.00 89.88 187 SER A O 1
ATOM 1492 N N . ARG A 1 188 ? -11.835 14.439 -2.691 1.00 90.31 188 ARG A N 1
ATOM 1493 C CA . ARG A 1 188 ? -13.147 13.912 -3.095 1.00 90.31 188 ARG A CA 1
ATOM 1494 C C . ARG A 1 188 ? -13.562 12.721 -2.227 1.00 90.31 188 ARG A C 1
ATOM 1496 O O . ARG A 1 188 ? -14.669 12.737 -1.699 1.00 90.31 188 ARG A O 1
ATOM 1503 N N . LEU A 1 189 ? -12.679 11.744 -2.016 1.00 91.06 189 LEU A N 1
ATOM 1504 C CA . LEU A 1 189 ? -12.921 10.584 -1.149 1.00 91.06 189 LEU A CA 1
ATOM 1505 C C . LEU A 1 189 ? -13.345 11.026 0.262 1.00 91.06 189 LEU A C 1
ATOM 1507 O O . LEU A 1 189 ? -14.400 10.629 0.756 1.00 91.06 189 LEU A O 1
ATOM 1511 N N . ILE A 1 190 ? -12.553 11.895 0.891 1.00 90.56 190 ILE A N 1
ATOM 1512 C CA . ILE A 1 190 ? -12.805 12.374 2.256 1.00 90.56 190 ILE A CA 1
ATOM 1513 C C . ILE A 1 190 ? -14.139 13.130 2.351 1.00 90.56 190 ILE A C 1
ATOM 1515 O O . ILE A 1 190 ? -14.920 12.895 3.277 1.00 90.56 190 ILE A O 1
ATOM 1519 N N . SER A 1 191 ? -14.440 14.005 1.386 1.00 87.94 191 SER A N 1
ATOM 1520 C CA . SER A 1 191 ? -15.673 14.807 1.399 1.00 87.94 191 SER A CA 1
ATOM 1521 C C . SER A 1 191 ? -16.937 13.993 1.097 1.00 87.94 191 SER A C 1
ATOM 1523 O O . SER A 1 191 ? -17.932 14.138 1.810 1.00 87.94 191 SER A O 1
ATOM 1525 N N . VAL A 1 192 ? -16.902 13.117 0.087 1.00 88.44 192 VAL A N 1
ATOM 1526 C CA . VAL A 1 192 ? -18.049 12.294 -0.336 1.00 88.44 192 VAL A CA 1
ATOM 1527 C C . VAL A 1 192 ? -18.416 11.274 0.736 1.00 88.44 192 VAL A C 1
ATOM 1529 O O . VAL A 1 192 ? -19.585 11.165 1.107 1.00 88.44 192 VAL A O 1
ATOM 1532 N N . TYR A 1 193 ? -17.425 10.565 1.277 1.00 87.31 193 TYR A N 1
ATOM 1533 C CA . TYR A 1 193 ? -17.664 9.482 2.232 1.00 87.31 193 TYR A CA 1
ATOM 1534 C C . TYR A 1 193 ? -17.654 9.937 3.695 1.00 87.31 193 TYR A C 1
ATOM 1536 O O . TYR A 1 193 ? -17.938 9.145 4.593 1.00 87.31 193 TYR A O 1
ATOM 1544 N N . ARG A 1 194 ? -17.381 11.225 3.956 1.00 86.06 194 ARG A N 1
ATOM 1545 C CA . ARG A 1 194 ? -17.337 11.819 5.307 1.00 86.06 194 ARG A CA 1
ATOM 1546 C C . ARG A 1 194 ? -16.433 11.035 6.267 1.00 86.06 194 ARG A C 1
ATOM 1548 O O . ARG A 1 194 ? -16.730 10.909 7.465 1.00 86.06 194 ARG A O 1
ATOM 1555 N N . CYS A 1 195 ? -15.343 10.498 5.728 1.00 88.69 195 CYS A N 1
ATOM 1556 C CA . CYS A 1 195 ? -14.262 9.910 6.504 1.00 88.69 195 CYS A CA 1
ATOM 1557 C C . CYS A 1 195 ? -13.367 11.027 7.042 1.00 88.69 195 CYS A C 1
ATOM 1559 O O . CYS A 1 195 ? -13.285 12.108 6.464 1.00 88.69 195 CYS A O 1
ATOM 1561 N N . LYS A 1 196 ? -12.685 10.762 8.150 1.00 92.38 196 LYS A N 1
ATOM 1562 C CA . LYS A 1 196 ? -11.624 11.615 8.690 1.00 92.38 196 LYS A CA 1
ATOM 1563 C C . LYS A 1 196 ? -10.304 10.884 8.581 1.00 92.38 196 LYS A C 1
ATOM 1565 O O . LYS A 1 196 ? -10.288 9.653 8.568 1.00 92.38 196 LYS A O 1
ATOM 1570 N N . TYR A 1 197 ? -9.209 11.619 8.466 1.00 94.69 197 TYR A N 1
ATOM 1571 C CA . TYR A 1 197 ? -7.907 10.997 8.303 1.00 94.69 197 TYR A CA 1
ATOM 1572 C C . TYR A 1 197 ? -6.838 11.712 9.110 1.00 94.69 197 TYR A C 1
ATOM 1574 O O . TYR A 1 197 ? -6.925 12.907 9.348 1.00 94.69 197 TYR A O 1
ATOM 1582 N N . VAL A 1 198 ? -5.808 10.969 9.503 1.00 95.94 198 VAL A N 1
ATOM 1583 C CA . VAL A 1 198 ? -4.623 11.522 10.156 1.00 95.94 198 VAL A CA 1
ATOM 1584 C C . VAL A 1 198 ? -3.374 10.936 9.521 1.00 95.94 198 VAL A C 1
ATOM 1586 O O . VAL A 1 198 ? -3.297 9.737 9.248 1.00 95.94 198 VAL A O 1
ATOM 1589 N N . ILE A 1 199 ? -2.371 11.789 9.327 1.00 95.12 199 ILE A N 1
ATOM 1590 C CA . ILE A 1 199 ? -1.039 11.402 8.867 1.00 95.12 199 ILE A CA 1
ATOM 1591 C C . ILE A 1 199 ? -0.068 11.533 10.040 1.00 95.12 199 ILE A C 1
ATOM 1593 O O . ILE A 1 199 ? 0.092 12.612 10.606 1.00 95.12 199 ILE A O 1
ATOM 1597 N N . SER A 1 200 ? 0.577 10.432 10.430 1.00 94.25 200 SER A N 1
ATOM 1598 C CA . SER A 1 200 ? 1.404 10.368 11.645 1.00 94.25 200 SER A CA 1
ATOM 1599 C C . SER A 1 200 ? 2.693 9.563 11.435 1.00 94.25 200 SER A C 1
ATOM 1601 O O . SER A 1 200 ? 2.835 8.818 10.464 1.00 94.25 200 SER A O 1
ATOM 1603 N N . SER A 1 201 ? 3.674 9.725 12.329 1.00 91.06 201 SER A N 1
ATOM 1604 C CA . SER A 1 201 ? 4.920 8.937 12.340 1.00 91.06 201 SER A CA 1
ATOM 1605 C C . SER A 1 201 ? 4.663 7.459 12.609 1.00 91.06 201 SER A C 1
ATOM 1607 O O . SER A 1 201 ? 5.306 6.617 11.987 1.00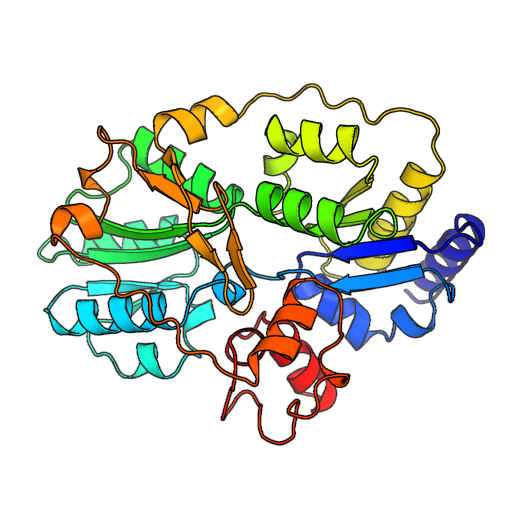 91.06 201 SER A O 1
ATOM 1609 N N . LEU A 1 202 ? 3.727 7.150 13.516 1.00 94.44 202 LEU A N 1
ATOM 1610 C CA . LEU A 1 202 ? 3.331 5.785 13.889 1.00 94.44 202 LEU A CA 1
ATOM 1611 C C . LEU A 1 202 ? 4.520 4.910 14.340 1.00 94.44 202 LEU A C 1
ATOM 1613 O O . LEU A 1 202 ? 4.494 3.690 14.191 1.00 94.44 202 LEU A O 1
ATOM 1617 N N . THR A 1 203 ? 5.581 5.528 14.875 1.00 89.75 203 THR A N 1
ATOM 1618 C CA . THR A 1 203 ? 6.823 4.838 15.267 1.00 89.75 203 THR A CA 1
ATOM 1619 C C . THR A 1 203 ? 6.790 4.347 16.712 1.00 89.75 203 THR A C 1
ATOM 1621 O O . THR A 1 203 ? 7.558 3.457 17.078 1.00 89.75 203 THR A O 1
ATOM 1624 N N . CYS A 1 204 ? 5.890 4.887 17.536 1.00 94.31 204 CYS A N 1
ATOM 1625 C CA . CYS A 1 204 ? 5.691 4.475 18.921 1.00 94.31 204 CYS A CA 1
ATOM 1626 C C . CYS A 1 204 ? 4.203 4.424 19.300 1.00 94.31 204 CYS A C 1
ATOM 1628 O O . CYS A 1 204 ? 3.351 5.016 18.635 1.00 94.31 204 CYS A O 1
ATOM 1630 N N . CYS A 1 205 ? 3.879 3.731 20.394 1.00 94.12 205 CYS A N 1
ATOM 1631 C CA . CYS A 1 205 ? 2.498 3.566 20.852 1.00 94.12 205 CYS A CA 1
ATOM 1632 C C . CYS A 1 205 ? 1.782 4.894 21.141 1.00 94.12 205 CYS A C 1
ATOM 1634 O O . CYS A 1 205 ? 0.593 5.016 20.855 1.00 94.12 205 CYS A O 1
ATOM 1636 N N . THR A 1 206 ? 2.488 5.915 21.641 1.00 95.50 206 THR A N 1
ATOM 1637 C CA . THR A 1 206 ? 1.885 7.237 21.858 1.00 95.50 206 THR A CA 1
ATOM 1638 C C . THR A 1 206 ? 1.506 7.923 20.552 1.00 95.50 206 THR A C 1
ATOM 1640 O O . THR A 1 206 ? 0.492 8.607 20.532 1.00 95.50 206 THR A O 1
ATOM 1643 N N . ASP A 1 207 ? 2.257 7.716 19.467 1.00 95.69 207 ASP A N 1
ATOM 1644 C CA . ASP A 1 207 ? 1.913 8.277 18.152 1.00 95.69 207 ASP A CA 1
ATOM 1645 C C . ASP A 1 207 ? 0.655 7.620 17.583 1.00 95.69 207 ASP A C 1
ATOM 1647 O O . ASP A 1 207 ? -0.175 8.298 16.979 1.00 95.69 207 ASP A O 1
ATOM 1651 N N . VAL A 1 208 ? 0.498 6.310 17.802 1.00 97.31 208 VAL A N 1
ATOM 1652 C CA . VAL A 1 208 ? -0.702 5.562 17.401 1.00 97.31 208 VAL A CA 1
ATOM 1653 C C . VAL A 1 208 ? -1.923 6.040 18.182 1.00 97.31 208 VAL A C 1
ATOM 1655 O O . VAL A 1 208 ? -2.945 6.356 17.580 1.00 97.31 208 VAL A O 1
ATOM 1658 N N . LEU A 1 209 ? -1.821 6.157 19.509 1.00 97.19 209 LEU A N 1
ATOM 1659 C CA . LEU A 1 209 ? -2.926 6.650 20.336 1.00 97.19 209 LEU A CA 1
ATOM 1660 C C . LEU A 1 209 ? -3.273 8.112 20.031 1.00 97.19 209 LEU A C 1
ATOM 1662 O O . LEU A 1 209 ? -4.449 8.462 19.995 1.00 97.19 209 LEU A O 1
ATOM 1666 N N . LEU A 1 210 ? -2.271 8.956 19.761 1.00 96.38 210 LEU A N 1
ATOM 1667 C CA . LEU A 1 210 ? -2.498 10.322 19.291 1.00 96.38 210 LEU A CA 1
ATOM 1668 C C . LEU A 1 210 ? -3.263 10.322 17.967 1.00 96.38 210 LEU A C 1
ATOM 1670 O O . LEU A 1 210 ? -4.282 10.999 17.882 1.00 96.38 210 LEU A O 1
ATOM 1674 N N . ALA A 1 211 ? -2.838 9.518 16.987 1.00 97.19 211 ALA A N 1
ATOM 1675 C CA . ALA A 1 211 ? -3.514 9.418 15.696 1.00 97.19 211 ALA A CA 1
ATOM 1676 C C . ALA A 1 211 ? -4.973 8.958 15.838 1.00 97.19 211 ALA A C 1
ATOM 1678 O O . ALA A 1 211 ? -5.862 9.576 15.257 1.00 97.19 211 ALA A O 1
ATOM 1679 N N . ILE A 1 212 ? -5.234 7.937 16.664 1.00 96.62 212 ILE A N 1
ATOM 1680 C CA . ILE A 1 212 ? -6.600 7.487 16.977 1.00 96.62 212 ILE A CA 1
ATOM 1681 C C . ILE A 1 212 ? -7.402 8.628 17.609 1.00 96.62 212 ILE A C 1
ATOM 1683 O O . ILE A 1 212 ? -8.508 8.918 17.158 1.00 96.62 212 ILE A O 1
ATOM 1687 N N . SER A 1 213 ? -6.847 9.308 18.618 1.00 95.62 213 SER A N 1
ATOM 1688 C CA . SER A 1 213 ? -7.543 10.412 19.286 1.00 95.62 213 SER A CA 1
ATOM 1689 C C . SER A 1 213 ? -7.871 11.555 18.324 1.00 95.62 213 SER A C 1
ATOM 1691 O O . SER A 1 213 ? -8.986 12.057 18.358 1.00 95.62 213 SER A O 1
ATOM 1693 N N . SER A 1 214 ? -6.958 11.911 17.418 1.00 95.00 214 SER A N 1
ATOM 1694 C CA . SER A 1 214 ? -7.160 12.988 16.447 1.00 95.00 214 SER A CA 1
ATOM 1695 C C . SER A 1 214 ? -8.227 12.643 15.411 1.00 95.00 214 SER A C 1
ATOM 1697 O O . SER A 1 214 ? -9.067 13.484 15.108 1.00 95.00 214 SER A O 1
ATOM 1699 N N . VAL A 1 215 ? -8.281 11.391 14.938 1.00 94.50 215 VAL A N 1
ATOM 1700 C CA . VAL A 1 215 ? -9.386 10.936 14.077 1.00 94.50 215 VAL A CA 1
ATOM 1701 C C . VAL A 1 215 ? -10.733 11.080 14.796 1.00 94.50 215 VAL A C 1
ATOM 1703 O O . VAL A 1 215 ? -11.697 11.552 14.198 1.00 94.50 215 VAL A O 1
ATOM 1706 N N . LEU A 1 216 ? -10.813 10.707 16.078 1.00 93.75 216 LEU A N 1
ATOM 1707 C CA . LEU A 1 216 ? -12.046 10.837 16.863 1.00 93.75 216 LEU A CA 1
ATOM 1708 C C . LEU A 1 216 ? -12.431 12.301 17.126 1.00 93.75 216 LEU A C 1
ATOM 1710 O O . LEU A 1 216 ? -13.608 12.643 17.040 1.00 93.75 216 LEU A O 1
ATOM 1714 N N . GLU A 1 217 ? -11.461 13.177 17.400 1.00 92.31 217 GLU A N 1
ATOM 1715 C CA . GLU A 1 217 ? -11.696 14.625 17.526 1.00 92.31 217 GLU A CA 1
ATOM 1716 C C . GLU A 1 217 ? -12.288 15.203 16.243 1.00 92.31 217 GLU A C 1
ATOM 1718 O O . GLU A 1 217 ? -13.276 15.937 16.281 1.00 92.31 217 GLU A O 1
ATOM 1723 N N . GLU A 1 218 ? -11.722 14.837 15.095 1.00 90.12 218 GLU A N 1
ATOM 1724 C CA . GLU A 1 218 ? -12.220 15.292 13.803 1.00 90.12 218 GLU A CA 1
ATOM 1725 C C . GLU A 1 218 ? -13.608 14.748 13.472 1.00 90.12 218 GLU A C 1
ATOM 1727 O O . GLU A 1 218 ? -14.386 15.443 12.816 1.00 90.12 218 GLU A O 1
ATOM 1732 N N . LEU A 1 219 ? -13.927 13.525 13.903 1.00 88.88 219 LEU A N 1
ATOM 1733 C CA . LEU A 1 219 ? -15.254 12.934 13.723 1.00 88.88 219 LEU A CA 1
ATOM 1734 C C . LEU A 1 219 ? -16.320 13.640 14.562 1.00 88.88 219 LEU A C 1
ATOM 1736 O O . LEU A 1 219 ? -17.457 13.764 14.109 1.00 88.88 219 LEU A O 1
ATOM 1740 N N . SER A 1 220 ? -15.943 14.123 15.745 1.00 85.50 220 SER A N 1
ATOM 1741 C CA . SER A 1 220 ? -16.804 14.921 16.622 1.00 85.50 220 SER A CA 1
ATOM 1742 C C . SER A 1 220 ? -16.929 16.379 16.169 1.00 85.50 220 SER A C 1
ATOM 1744 O O . SER A 1 220 ? -17.880 17.067 16.545 1.00 85.50 220 SER A O 1
ATOM 1746 N N . SER A 1 221 ? -15.996 16.869 15.347 1.00 80.25 221 SER A N 1
ATOM 1747 C CA . SER A 1 221 ? -16.057 18.224 14.805 1.00 80.25 221 SER A CA 1
ATOM 1748 C C . SER A 1 221 ? -17.076 18.343 13.670 1.00 80.25 221 SER A C 1
ATOM 1750 O O . SER A 1 221 ? -17.022 17.631 12.668 1.00 80.25 221 SER A O 1
ATOM 1752 N N . LEU A 1 222 ? -17.970 19.329 13.783 1.00 64.56 222 LEU A N 1
ATOM 1753 C CA . LEU A 1 222 ? -18.924 19.697 12.731 1.00 64.56 222 LEU A CA 1
ATOM 1754 C C . LEU A 1 222 ? -18.280 20.499 11.588 1.00 64.56 222 LEU A C 1
ATOM 1756 O O . LEU A 1 222 ? -18.951 20.806 10.602 1.00 64.56 222 LEU A O 1
ATOM 1760 N N . THR A 1 223 ? -17.001 20.868 11.702 1.00 60.47 223 THR A N 1
ATOM 1761 C CA . THR A 1 223 ? -16.316 21.613 10.645 1.00 60.47 223 THR A CA 1
ATOM 1762 C C . THR A 1 223 ? -15.923 20.688 9.486 1.00 60.47 223 THR A C 1
ATOM 1764 O O . THR A 1 223 ? -15.291 19.643 9.693 1.00 60.47 223 THR A O 1
ATOM 1767 N N . PRO A 1 224 ? -16.270 21.052 8.237 1.00 57.97 224 PRO A N 1
ATOM 1768 C CA . PRO A 1 224 ? -15.710 20.398 7.065 1.00 57.97 224 PRO A CA 1
ATOM 1769 C C . PRO A 1 224 ? -14.191 20.571 7.073 1.00 57.97 224 PRO A C 1
ATOM 1771 O O . PRO A 1 224 ? -13.692 21.678 7.279 1.00 57.97 224 PRO A O 1
ATOM 1774 N N . SER A 1 225 ? -13.454 19.488 6.837 1.00 54.41 225 SER A N 1
ATOM 1775 C CA . SER A 1 225 ? -12.007 19.559 6.646 1.00 54.41 225 SER A CA 1
ATOM 1776 C C . SER A 1 225 ? -11.757 20.255 5.302 1.00 54.41 225 SER A C 1
ATOM 1778 O O . SER A 1 225 ? -12.004 19.674 4.248 1.00 54.41 225 SER A O 1
ATOM 1780 N N . THR A 1 226 ? -11.359 21.528 5.318 1.00 47.03 226 THR A N 1
ATOM 1781 C CA . THR A 1 226 ? -11.065 22.296 4.100 1.00 47.03 226 THR A CA 1
ATOM 1782 C C . THR A 1 226 ? -9.589 22.150 3.748 1.00 47.03 226 THR A C 1
ATOM 1784 O O . THR A 1 226 ? -8.753 22.854 4.312 1.00 47.03 226 THR A O 1
ATOM 1787 N N . SER A 1 227 ? -9.252 21.262 2.813 1.00 50.81 227 SER A N 1
ATOM 1788 C CA . SER A 1 227 ? -7.961 21.306 2.123 1.00 50.81 227 SER A CA 1
ATOM 1789 C C . SER A 1 227 ? -8.150 22.001 0.774 1.00 50.81 227 SER A C 1
ATOM 1791 O O . SER A 1 227 ? -9.008 21.630 -0.024 1.00 50.81 227 SER A O 1
ATOM 1793 N N . THR A 1 228 ? -7.380 23.057 0.519 1.00 49.53 228 THR A N 1
ATOM 1794 C CA . THR A 1 228 ? -7.215 23.619 -0.825 1.00 49.53 228 THR A CA 1
ATOM 1795 C C . THR A 1 228 ? -6.014 22.916 -1.464 1.00 49.53 228 THR A C 1
ATOM 1797 O O . THR A 1 228 ? -4.875 23.204 -1.091 1.00 49.53 228 THR A O 1
ATOM 1800 N N . PRO A 1 229 ? -6.221 21.944 -2.371 1.00 55.22 229 PRO A N 1
ATOM 1801 C CA . PRO A 1 229 ? -5.119 21.140 -2.880 1.00 55.22 229 PRO A CA 1
ATOM 1802 C C . PRO A 1 229 ? -4.185 21.988 -3.747 1.00 55.22 229 PRO A C 1
ATOM 1804 O O . PRO A 1 229 ? -4.622 22.713 -4.643 1.00 55.22 229 PRO A O 1
ATOM 1807 N N . ARG A 1 230 ? -2.874 21.842 -3.536 1.00 60.59 230 ARG A N 1
ATOM 1808 C CA . ARG A 1 230 ? -1.887 22.126 -4.583 1.00 60.59 230 ARG A CA 1
ATOM 1809 C C . ARG A 1 230 ? -1.862 20.900 -5.490 1.00 60.59 230 ARG A C 1
ATOM 1811 O O . ARG A 1 230 ? -1.074 20.000 -5.255 1.00 60.59 230 ARG A O 1
ATOM 1818 N N . SER A 1 231 ? -2.794 20.837 -6.439 1.00 73.81 231 SER A N 1
ATOM 1819 C CA . SER A 1 231 ? -3.055 19.650 -7.266 1.00 73.81 231 SER A CA 1
ATOM 1820 C C . SER A 1 231 ? -1.770 19.077 -7.887 1.00 73.81 231 SER A C 1
ATOM 1822 O O . SER A 1 231 ? -1.181 19.670 -8.789 1.00 73.81 231 SER A O 1
ATOM 1824 N N . LEU A 1 232 ? -1.342 17.911 -7.397 1.00 87.31 232 LEU A N 1
ATOM 1825 C CA . LEU A 1 232 ? -0.309 17.076 -8.025 1.00 87.31 232 LEU A CA 1
ATOM 1826 C C . LEU A 1 232 ? -0.896 16.138 -9.082 1.00 87.31 232 LEU A C 1
ATOM 1828 O O . LEU A 1 232 ? -0.160 15.380 -9.714 1.00 87.31 232 LEU A O 1
ATOM 1832 N N . ASP A 1 233 ? -2.206 16.231 -9.321 1.00 89.56 233 ASP A N 1
ATOM 1833 C CA . ASP A 1 233 ? -2.898 15.488 -10.369 1.00 89.56 233 ASP A CA 1
ATOM 1834 C C . ASP A 1 233 ? -2.249 15.746 -11.734 1.00 89.56 233 ASP A C 1
ATOM 1836 O O . ASP A 1 233 ? -2.113 14.820 -12.522 1.00 89.56 233 ASP A O 1
ATOM 1840 N N . ALA A 1 234 ? -1.782 16.973 -12.000 1.00 91.12 234 ALA A N 1
ATOM 1841 C CA . ALA A 1 234 ? -1.097 17.314 -13.247 1.00 91.12 234 ALA A CA 1
ATOM 1842 C C . ALA A 1 234 ? 0.164 16.465 -13.484 1.00 91.12 234 ALA A C 1
ATOM 1844 O O . ALA A 1 234 ? 0.357 15.982 -14.592 1.00 91.12 234 ALA A O 1
ATOM 1845 N N . VAL A 1 235 ? 0.971 16.222 -12.446 1.00 93.38 235 VAL A N 1
ATOM 1846 C CA . VAL A 1 235 ? 2.221 15.446 -12.553 1.00 93.38 235 VAL A CA 1
ATOM 1847 C C . VAL A 1 235 ? 1.926 13.981 -12.862 1.00 93.38 235 VAL A C 1
ATOM 1849 O O . VAL A 1 235 ? 2.541 13.392 -13.748 1.00 93.38 235 VAL A O 1
ATOM 1852 N N . ILE A 1 236 ? 0.949 13.396 -12.161 1.00 94.75 236 ILE A N 1
ATOM 1853 C CA . ILE A 1 236 ? 0.507 12.025 -12.435 1.00 94.75 236 ILE A CA 1
ATOM 1854 C C . ILE A 1 236 ? -0.069 11.944 -13.848 1.00 94.75 236 ILE A C 1
ATOM 1856 O O . ILE A 1 236 ? 0.316 11.068 -14.612 1.00 94.75 236 ILE A O 1
ATOM 1860 N N . ASN A 1 237 ? -0.966 12.865 -14.201 1.00 95.44 237 ASN A N 1
ATOM 1861 C CA . ASN A 1 237 ? -1.668 12.862 -15.480 1.00 95.44 237 ASN A CA 1
ATOM 1862 C C . ASN A 1 237 ? -0.766 13.191 -16.668 1.00 95.44 237 ASN A C 1
ATOM 1864 O O . ASN A 1 237 ? -1.171 12.911 -17.790 1.00 95.44 237 ASN A O 1
ATOM 1868 N N . GLU A 1 238 ? 0.407 13.782 -16.454 1.00 96.88 238 GLU A N 1
ATOM 1869 C CA . GLU A 1 238 ? 1.397 14.010 -17.504 1.00 96.88 238 GLU A CA 1
ATOM 1870 C C . GLU A 1 238 ? 2.074 12.700 -17.917 1.00 96.88 238 GLU A C 1
ATOM 1872 O O . GLU A 1 238 ? 2.209 12.445 -19.107 1.00 96.88 238 GLU A O 1
ATOM 1877 N N . VAL A 1 239 ? 2.433 11.836 -16.959 1.00 98.31 239 VAL A N 1
ATOM 1878 C CA . VAL A 1 239 ? 3.213 10.609 -17.222 1.00 98.31 239 VAL A CA 1
ATOM 1879 C C . VAL A 1 239 ? 2.341 9.356 -17.321 1.00 98.31 239 VAL A C 1
ATOM 1881 O O . VAL A 1 239 ? 2.630 8.439 -18.096 1.00 98.31 239 VAL A O 1
ATOM 1884 N N . PHE A 1 240 ? 1.256 9.307 -16.554 1.00 98.31 240 PHE A N 1
ATOM 1885 C CA . PHE A 1 240 ? 0.438 8.118 -16.354 1.00 98.31 240 PHE A CA 1
ATOM 1886 C C . PHE A 1 240 ? -1.028 8.336 -16.743 1.00 98.31 240 PHE A C 1
ATOM 1888 O O . PHE A 1 240 ? -1.559 9.448 -16.757 1.00 98.31 240 PHE A O 1
ATOM 1895 N N . LYS A 1 241 ? -1.702 7.224 -17.036 1.00 97.31 241 LYS A N 1
ATOM 1896 C CA . LYS A 1 241 ? -3.156 7.110 -17.172 1.00 97.31 241 LYS A CA 1
ATOM 1897 C C . LYS A 1 241 ? -3.668 5.99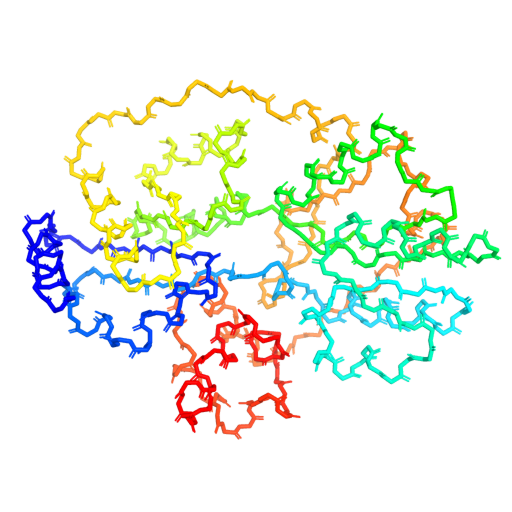5 -16.261 1.00 97.31 241 LYS A C 1
ATOM 1899 O O . LYS A 1 241 ? -2.970 5.005 -16.024 1.00 97.31 241 LYS A O 1
ATOM 1904 N N . ARG A 1 242 ? -4.890 6.158 -15.746 1.00 97.12 242 ARG A N 1
ATOM 1905 C CA . ARG A 1 242 ? -5.568 5.113 -14.968 1.00 97.12 242 ARG A CA 1
ATOM 1906 C C . ARG A 1 242 ? -5.839 3.898 -15.856 1.00 97.12 242 ARG A C 1
ATOM 1908 O O . ARG A 1 242 ? -6.173 4.061 -17.029 1.00 97.12 242 ARG A O 1
ATOM 1915 N N . CYS A 1 243 ? -5.720 2.706 -15.292 1.00 96.12 243 CYS A N 1
ATOM 1916 C CA . CYS A 1 243 ? -6.088 1.454 -15.945 1.00 96.12 243 CYS A CA 1
ATOM 1917 C C . CYS A 1 243 ? -6.734 0.494 -14.948 1.00 96.12 243 CYS A C 1
ATOM 1919 O O . CYS A 1 243 ? -6.665 0.697 -13.733 1.00 96.12 243 CYS A O 1
ATOM 1921 N N . ASP A 1 244 ? -7.361 -0.549 -15.469 1.00 94.75 244 ASP A N 1
ATOM 1922 C CA . ASP A 1 244 ? -7.837 -1.659 -14.658 1.00 94.75 244 ASP A CA 1
ATOM 1923 C C . ASP A 1 244 ? -6.634 -2.536 -14.295 1.00 94.75 244 ASP A C 1
ATOM 1925 O O . ASP A 1 244 ? -5.726 -2.733 -15.107 1.00 94.75 244 ASP A O 1
ATOM 1929 N N . ILE A 1 245 ? -6.576 -2.999 -13.047 1.00 92.81 245 ILE A N 1
ATOM 1930 C CA . ILE A 1 245 ? -5.488 -3.859 -12.578 1.00 92.81 245 ILE A CA 1
ATOM 1931 C C . ILE A 1 245 ? -6.002 -4.815 -11.493 1.00 92.81 245 ILE A C 1
ATOM 1933 O O . ILE A 1 245 ? -6.820 -4.418 -10.649 1.00 92.81 245 ILE A O 1
ATOM 1937 N N . PRO A 1 246 ? -5.535 -6.075 -11.467 1.00 91.69 246 PRO A N 1
ATOM 1938 C CA . PRO A 1 246 ? -5.838 -6.998 -10.385 1.00 91.69 246 PRO A CA 1
ATOM 1939 C C . PRO A 1 246 ? -5.130 -6.624 -9.080 1.00 91.69 246 PRO A C 1
ATOM 1941 O O . PRO A 1 246 ? -3.975 -6.199 -9.054 1.00 91.69 246 PRO A O 1
ATOM 1944 N N . TRP A 1 247 ? -5.818 -6.849 -7.967 1.00 92.06 247 TRP A N 1
ATOM 1945 C CA . TRP A 1 247 ? -5.292 -6.790 -6.606 1.00 92.06 247 TRP A CA 1
ATOM 1946 C C . TRP A 1 247 ? -5.244 -8.199 -6.024 1.00 92.06 247 TRP A C 1
ATOM 1948 O O . TRP A 1 247 ? -6.204 -8.965 -6.163 1.00 92.06 247 TRP A O 1
ATOM 1958 N N . PHE A 1 248 ? -4.151 -8.540 -5.337 1.00 89.12 248 PHE A N 1
ATOM 1959 C CA . PHE A 1 248 ? -4.018 -9.827 -4.653 1.00 89.12 248 PHE A CA 1
ATOM 1960 C C . PHE A 1 248 ? -5.255 -10.150 -3.810 1.00 89.12 248 PHE A C 1
ATOM 1962 O O . PHE A 1 248 ? -5.710 -9.318 -3.025 1.00 89.12 248 PHE A O 1
ATOM 1969 N N . ALA A 1 249 ? -5.784 -11.366 -3.962 1.00 87.69 249 ALA A N 1
ATOM 1970 C CA . ALA A 1 249 ? -6.966 -11.880 -3.263 1.00 87.69 249 ALA A CA 1
ATOM 1971 C C . ALA A 1 249 ? -8.307 -11.162 -3.529 1.00 87.69 249 ALA A C 1
ATOM 1973 O O . ALA A 1 249 ? -9.356 -11.720 -3.208 1.00 87.69 249 ALA A O 1
ATOM 1974 N N . ILE A 1 250 ? -8.306 -9.961 -4.109 1.00 89.31 250 ILE A N 1
ATOM 1975 C CA . ILE A 1 250 ? -9.521 -9.171 -4.348 1.00 89.31 250 ILE A CA 1
ATOM 1976 C C . ILE A 1 250 ? -10.023 -9.350 -5.784 1.00 89.31 250 ILE A C 1
ATOM 1978 O O . ILE A 1 250 ? -11.234 -9.448 -5.983 1.00 89.31 250 ILE A O 1
ATOM 1982 N N . GLY A 1 251 ? -9.107 -9.433 -6.751 1.00 87.75 251 GLY A N 1
ATOM 1983 C CA . GLY A 1 251 ? -9.415 -9.429 -8.180 1.00 87.75 251 GLY A CA 1
ATOM 1984 C C . GLY A 1 251 ? -9.235 -8.046 -8.803 1.00 87.75 251 GLY A C 1
ATOM 1985 O O . GLY A 1 251 ? -8.616 -7.159 -8.213 1.00 87.75 251 GLY A O 1
ATOM 1986 N N . GLU A 1 252 ? -9.738 -7.876 -10.019 1.00 90.88 252 GLU A N 1
ATOM 1987 C CA . GLU A 1 252 ? -9.661 -6.608 -10.743 1.00 90.88 252 GLU A CA 1
ATOM 1988 C C . GLU A 1 252 ? -10.496 -5.518 -10.064 1.00 90.88 252 GLU A C 1
ATOM 1990 O O . GLU A 1 252 ? -11.661 -5.729 -9.718 1.00 90.88 252 GLU A O 1
ATOM 1995 N N . ILE A 1 253 ? -9.890 -4.344 -9.872 1.00 92.75 253 ILE A N 1
ATOM 1996 C CA . ILE A 1 253 ? -10.603 -3.135 -9.455 1.00 92.75 253 ILE A CA 1
ATOM 1997 C C . ILE A 1 253 ? -10.464 -2.111 -10.590 1.00 92.75 253 ILE A C 1
ATOM 1999 O O . ILE A 1 253 ? -9.332 -1.715 -10.902 1.00 92.75 253 ILE A O 1
ATOM 2003 N N . PRO A 1 254 ? -11.576 -1.663 -11.202 1.00 95.31 254 PRO A N 1
ATOM 2004 C CA . PRO A 1 254 ? -11.522 -0.726 -12.314 1.00 95.31 254 PRO A CA 1
ATOM 2005 C C . PRO A 1 254 ? -10.823 0.586 -11.959 1.00 95.31 254 PRO A C 1
ATOM 2007 O O . PRO A 1 254 ? -11.000 1.109 -10.856 1.00 95.31 254 PRO A O 1
ATOM 2010 N N . LEU A 1 255 ? -10.039 1.118 -12.899 1.00 96.38 255 LEU A N 1
ATOM 2011 C CA . LEU A 1 255 ? -9.305 2.388 -12.800 1.00 96.38 255 LEU A CA 1
ATOM 2012 C C . LEU A 1 255 ? -8.392 2.511 -11.566 1.00 96.38 255 LEU A C 1
ATOM 2014 O O . LEU A 1 255 ? -7.993 3.613 -11.184 1.00 96.38 255 LEU A O 1
ATOM 2018 N N . SER A 1 256 ? -8.055 1.385 -10.936 1.00 97.12 256 SER A N 1
ATOM 2019 C CA . SER A 1 256 ? -7.235 1.340 -9.727 1.00 97.12 256 SER A CA 1
ATOM 2020 C C . SER A 1 256 ? -5.751 1.122 -10.011 1.00 97.12 256 SER A C 1
ATOM 2022 O O . SER A 1 256 ? -4.977 1.032 -9.067 1.00 97.12 256 SER A O 1
ATOM 2024 N N . GLY A 1 257 ? -5.342 1.026 -11.273 1.00 97.25 257 GLY A N 1
ATOM 2025 C CA . GLY A 1 257 ? -3.952 0.904 -11.698 1.00 97.25 257 GLY A CA 1
ATOM 2026 C C . GLY A 1 257 ? -3.412 2.179 -12.329 1.00 97.25 257 GLY A C 1
ATOM 2027 O O . GLY A 1 257 ? -4.158 3.109 -12.654 1.00 97.25 257 GLY A O 1
ATOM 2028 N N . PHE A 1 258 ? -2.097 2.201 -12.528 1.00 97.88 258 PHE A N 1
ATOM 2029 C CA . PHE A 1 258 ? -1.405 3.220 -13.310 1.00 97.88 258 PHE A CA 1
ATOM 2030 C C . PHE A 1 258 ? -0.636 2.561 -14.451 1.00 97.88 258 PHE A C 1
ATOM 2032 O O . PHE A 1 258 ? 0.148 1.642 -14.232 1.00 97.88 258 PHE A O 1
ATOM 2039 N N . SER A 1 259 ? -0.833 3.074 -15.661 1.00 97.25 259 SER A N 1
ATOM 2040 C CA . SER A 1 259 ? -0.074 2.695 -16.854 1.00 97.25 259 SER A CA 1
ATOM 2041 C C . SER A 1 259 ? 0.586 3.928 -17.451 1.00 97.25 259 SER A C 1
ATOM 2043 O O . SER A 1 259 ? 0.083 5.043 -17.287 1.00 97.25 259 SER A O 1
ATOM 2045 N N . PHE A 1 260 ? 1.720 3.753 -18.129 1.00 98.25 260 PHE A N 1
ATOM 2046 C CA . PHE A 1 260 ? 2.351 4.861 -18.838 1.00 98.25 260 PHE A CA 1
ATOM 2047 C C . PHE A 1 260 ? 1.426 5.394 -19.933 1.00 98.25 260 PHE A C 1
ATOM 2049 O O . PHE A 1 260 ? 0.703 4.643 -20.597 1.00 98.25 260 PHE A O 1
ATOM 2056 N N . ARG A 1 261 ? 1.462 6.709 -20.137 1.00 97.94 261 ARG A N 1
ATOM 2057 C CA . ARG A 1 261 ? 0.941 7.297 -21.368 1.00 97.94 261 ARG A CA 1
ATOM 2058 C C . ARG A 1 261 ? 1.822 6.930 -22.553 1.00 97.94 261 ARG A C 1
ATOM 2060 O O . ARG A 1 261 ? 2.971 6.521 -22.392 1.00 97.94 261 ARG A O 1
ATOM 2067 N N . ASP A 1 262 ? 1.271 7.090 -23.746 1.00 96.56 262 ASP A N 1
ATOM 2068 C CA . ASP A 1 262 ? 1.889 6.617 -24.980 1.00 96.56 262 ASP A CA 1
ATOM 2069 C C . ASP A 1 262 ? 3.235 7.328 -25.229 1.00 96.56 262 ASP A C 1
ATOM 2071 O O . ASP A 1 262 ? 4.201 6.691 -25.650 1.00 96.56 262 ASP A O 1
ATOM 2075 N N . GLU A 1 263 ? 3.350 8.603 -24.843 1.00 97.12 263 GLU A N 1
ATOM 2076 C CA . GLU A 1 263 ? 4.578 9.409 -24.892 1.00 97.12 263 GLU A CA 1
ATOM 2077 C C . GLU A 1 263 ? 5.692 8.871 -23.974 1.00 97.12 263 GLU A C 1
ATOM 2079 O O . GLU A 1 263 ? 6.876 9.072 -24.241 1.00 97.12 263 GLU A O 1
ATOM 2084 N N . PHE A 1 264 ? 5.319 8.147 -22.915 1.00 97.75 264 PHE A N 1
ATOM 2085 C CA . PHE A 1 264 ? 6.221 7.558 -21.922 1.00 97.75 264 PHE A CA 1
ATOM 2086 C C . PHE A 1 264 ? 6.321 6.028 -22.041 1.00 97.75 264 PHE A C 1
ATOM 2088 O O . PHE A 1 264 ? 6.980 5.383 -21.225 1.00 97.75 264 PHE A O 1
ATOM 2095 N N . SER A 1 265 ? 5.742 5.437 -23.093 1.00 95.50 265 SER A N 1
ATOM 2096 C CA . SER A 1 265 ? 5.762 3.988 -23.358 1.00 95.50 265 SER A CA 1
ATOM 2097 C C . SER A 1 265 ? 7.173 3.399 -23.474 1.00 95.50 265 SER A C 1
ATOM 2099 O O . SER A 1 265 ? 7.370 2.213 -23.219 1.00 95.50 265 SER A O 1
ATOM 2101 N N . ILE A 1 266 ? 8.184 4.225 -23.772 1.00 96.38 266 ILE A N 1
ATOM 2102 C CA . ILE A 1 266 ? 9.601 3.830 -23.785 1.00 96.38 266 ILE A CA 1
ATOM 2103 C C . ILE A 1 266 ? 10.106 3.319 -22.427 1.00 96.38 266 ILE A C 1
ATOM 2105 O O . ILE A 1 266 ? 11.130 2.634 -22.374 1.00 96.38 266 ILE A O 1
ATOM 2109 N N . TYR A 1 267 ? 9.424 3.659 -21.333 1.00 97.88 267 TYR A N 1
ATOM 2110 C CA . TYR A 1 267 ? 9.741 3.184 -19.991 1.00 97.88 267 TYR A CA 1
ATOM 2111 C C . TYR A 1 267 ? 9.001 1.893 -19.628 1.00 97.88 267 TYR A C 1
ATOM 2113 O O . TYR A 1 267 ? 9.373 1.264 -18.643 1.00 97.88 267 TYR A O 1
ATOM 2121 N N . ASP A 1 268 ? 8.010 1.459 -20.407 1.00 96.50 268 ASP A N 1
ATOM 2122 C CA . ASP A 1 268 ? 7.217 0.262 -20.126 1.00 96.50 268 ASP A CA 1
ATOM 2123 C C . ASP A 1 268 ? 7.909 -1.005 -20.645 1.00 96.50 268 ASP A C 1
ATOM 2125 O O . ASP A 1 268 ? 8.190 -1.144 -21.840 1.00 96.50 268 ASP A O 1
ATOM 2129 N N . VAL A 1 269 ? 8.165 -1.968 -19.758 1.00 94.38 269 VAL A N 1
ATOM 2130 C CA . VAL A 1 269 ? 8.733 -3.260 -20.162 1.00 94.38 269 VAL A CA 1
ATOM 2131 C C . VAL A 1 269 ? 7.767 -4.079 -21.024 1.00 94.38 269 VAL A C 1
ATOM 2133 O O . VAL A 1 269 ? 8.224 -4.801 -21.911 1.00 94.38 269 VAL A O 1
ATOM 2136 N N . HIS A 1 270 ? 6.452 -3.946 -20.822 1.00 92.31 270 HIS A N 1
ATOM 2137 C CA . HIS A 1 270 ? 5.448 -4.677 -21.596 1.00 92.31 270 HIS A CA 1
ATOM 2138 C C . HIS A 1 270 ? 5.439 -4.213 -23.043 1.00 92.31 270 HIS A C 1
ATOM 2140 O O . HIS A 1 270 ? 5.415 -5.040 -23.952 1.00 92.31 270 HIS A O 1
ATOM 2146 N N . GLN A 1 271 ? 5.540 -2.901 -23.261 1.00 92.69 271 GLN A N 1
ATOM 2147 C CA . GLN A 1 271 ? 5.657 -2.337 -24.604 1.00 92.69 271 GLN A CA 1
ATOM 2148 C C . GLN A 1 271 ? 7.000 -2.704 -25.239 1.00 92.69 271 GLN A C 1
ATOM 2150 O O . GLN A 1 271 ? 7.038 -3.100 -26.400 1.00 92.69 271 GLN A O 1
ATOM 2155 N N . TYR A 1 272 ? 8.094 -2.632 -24.472 1.00 91.19 272 TYR A N 1
ATOM 2156 C CA . TYR A 1 272 ? 9.442 -2.892 -24.983 1.00 91.19 272 TYR A CA 1
ATOM 2157 C C . TYR A 1 272 ? 9.677 -4.356 -25.389 1.00 91.19 272 TYR A C 1
ATOM 2159 O O . TYR A 1 272 ? 10.332 -4.615 -26.395 1.00 91.19 272 TYR A O 1
ATOM 2167 N N . LEU A 1 273 ? 9.164 -5.314 -24.612 1.00 89.06 273 LEU A N 1
ATOM 2168 C CA . LEU A 1 273 ? 9.338 -6.753 -24.858 1.00 89.06 273 LEU A CA 1
ATOM 2169 C C . LEU A 1 273 ? 8.094 -7.423 -25.463 1.00 89.06 273 LEU A C 1
ATOM 2171 O O . LEU A 1 273 ? 8.081 -8.643 -25.614 1.00 89.06 273 LEU A O 1
ATOM 2175 N N . HIS A 1 274 ? 7.058 -6.649 -25.804 1.00 86.88 274 HIS A N 1
ATOM 2176 C CA . HIS A 1 274 ? 5.760 -7.148 -26.276 1.00 86.88 274 HIS A CA 1
ATOM 2177 C C . HIS A 1 274 ? 5.155 -8.219 -25.355 1.00 86.88 274 HIS A C 1
ATOM 2179 O O . HIS A 1 274 ? 4.601 -9.222 -25.815 1.00 86.88 274 HIS A O 1
ATOM 2185 N N . LEU A 1 275 ? 5.283 -8.010 -24.043 1.00 83.56 275 LEU A N 1
ATOM 2186 C CA . LEU A 1 275 ? 4.763 -8.935 -23.043 1.00 83.56 275 LEU A CA 1
ATOM 2187 C C . LEU A 1 275 ? 3.241 -8.871 -23.017 1.00 83.56 275 LEU A C 1
ATOM 2189 O O . LEU A 1 275 ? 2.632 -7.815 -23.194 1.00 83.56 275 LEU A O 1
ATOM 2193 N N . ARG A 1 276 ? 2.635 -10.019 -22.741 1.00 75.88 276 ARG A N 1
ATOM 2194 C CA . ARG A 1 276 ? 1.234 -10.125 -22.357 1.00 75.88 276 ARG A CA 1
ATOM 2195 C C . ARG A 1 276 ? 1.223 -10.819 -21.014 1.00 75.88 276 ARG A C 1
ATOM 2197 O O . ARG A 1 276 ? 1.733 -11.932 -20.918 1.00 75.88 276 ARG A O 1
ATOM 2204 N N . ASP A 1 277 ? 0.688 -10.157 -20.000 1.00 69.00 277 ASP A N 1
ATOM 2205 C CA . ASP A 1 277 ? 0.454 -10.834 -18.737 1.00 69.00 277 ASP A CA 1
ATOM 2206 C C . ASP A 1 277 ? -0.659 -11.855 -18.956 1.00 69.00 277 ASP A C 1
ATOM 2208 O O . ASP A 1 277 ? -1.769 -11.517 -19.378 1.00 69.00 277 ASP A O 1
ATOM 2212 N N . GLU A 1 278 ? -0.357 -13.121 -18.695 1.00 60.66 278 GLU A N 1
ATOM 2213 C CA . GLU A 1 278 ? -1.404 -14.113 -18.537 1.00 60.66 278 GLU A CA 1
ATOM 2214 C C . GLU A 1 278 ? -2.120 -13.803 -17.218 1.00 60.66 278 GLU A C 1
ATOM 2216 O O . GLU A 1 278 ? -1.522 -13.790 -16.133 1.00 60.66 278 GLU A O 1
ATOM 2221 N N . LEU A 1 279 ? -3.412 -13.484 -17.319 1.00 54.09 279 LEU A N 1
ATOM 2222 C CA . LEU A 1 279 ? -4.293 -13.426 -16.163 1.00 54.09 279 LEU A CA 1
ATOM 2223 C C . LEU A 1 279 ? -4.451 -14.854 -15.642 1.00 54.09 279 LEU A C 1
ATOM 2225 O O . LEU A 1 279 ? -5.359 -15.577 -16.047 1.00 54.09 279 LEU A O 1
ATOM 2229 N N . ASP A 1 280 ? -3.563 -15.257 -14.739 1.00 53.19 280 ASP A N 1
ATOM 2230 C CA . ASP A 1 280 ? -3.794 -16.433 -13.912 1.00 53.19 280 ASP A CA 1
ATOM 2231 C C . ASP A 1 280 ? -4.953 -16.100 -12.967 1.00 53.19 280 ASP A C 1
ATOM 2233 O O . ASP A 1 280 ? -4.775 -15.555 -11.875 1.00 53.19 280 ASP A O 1
ATOM 2237 N N . LEU A 1 281 ? -6.167 -16.443 -13.400 1.00 49.28 281 LEU A N 1
ATOM 2238 C CA . LEU A 1 281 ? -7.355 -16.553 -12.555 1.00 49.28 281 LEU A CA 1
ATOM 2239 C C . LEU A 1 281 ? -7.263 -17.819 -11.687 1.00 49.28 281 LEU A C 1
ATOM 2241 O O . LEU A 1 281 ? -8.245 -18.545 -11.548 1.00 49.28 281 LEU A O 1
ATOM 2245 N N . GLU A 1 282 ? -6.081 -18.145 -11.148 1.00 51.19 282 GLU A N 1
ATOM 2246 C CA . GLU A 1 282 ? -5.964 -19.238 -10.188 1.00 51.19 282 GLU A CA 1
ATOM 2247 C C . GLU A 1 282 ? -6.781 -18.842 -8.948 1.00 51.19 282 GLU A C 1
ATOM 2249 O O . GLU A 1 282 ? -6.333 -18.079 -8.086 1.00 51.19 282 GLU A O 1
ATOM 2254 N N . ASP A 1 283 ? -8.016 -19.349 -8.884 1.00 47.12 283 ASP A N 1
ATOM 2255 C CA . ASP A 1 283 ? -8.868 -19.342 -7.704 1.00 47.12 283 ASP A CA 1
ATOM 2256 C C . ASP A 1 283 ? -8.135 -20.116 -6.613 1.00 47.12 283 ASP A C 1
ATOM 2258 O O . ASP A 1 283 ? -8.225 -21.336 -6.486 1.00 47.12 283 ASP A O 1
ATOM 2262 N N . PHE A 1 284 ? -7.353 -19.408 -5.814 1.00 55.66 284 PHE A N 1
ATOM 2263 C CA . PHE A 1 284 ? -6.759 -19.972 -4.621 1.00 55.66 284 PHE A CA 1
ATOM 2264 C C . PHE A 1 284 ? -7.822 -19.904 -3.506 1.00 55.66 284 PHE A C 1
ATOM 2266 O O . PHE A 1 284 ? -8.070 -18.825 -2.962 1.00 55.66 284 PHE A O 1
ATOM 2273 N N . PRO A 1 285 ? -8.446 -21.025 -3.088 1.00 48.81 285 PRO A N 1
ATOM 2274 C CA . PRO A 1 285 ? -9.538 -21.023 -2.103 1.00 48.81 285 PRO A CA 1
ATOM 2275 C C . PRO A 1 285 ? -9.138 -20.489 -0.715 1.00 48.81 285 PRO A C 1
ATOM 2277 O O . PRO A 1 285 ? -9.988 -20.223 0.126 1.00 48.81 285 PRO A O 1
ATOM 2280 N N . HIS A 1 286 ? -7.841 -20.311 -0.450 1.00 59.41 286 HIS A N 1
ATOM 2281 C CA . HIS A 1 286 ? -7.321 -19.693 0.773 1.00 59.41 286 HIS A CA 1
ATOM 2282 C C . HIS A 1 286 ? -7.240 -18.156 0.704 1.00 59.41 286 HIS A C 1
ATOM 2284 O O . HIS A 1 286 ? -6.929 -17.514 1.712 1.00 59.41 286 HIS A O 1
ATOM 2290 N N . LEU A 1 287 ? -7.522 -17.550 -0.453 1.00 75.56 287 LEU A N 1
ATOM 2291 C CA . LEU A 1 287 ? -7.462 -16.101 -0.625 1.00 75.56 287 LEU A CA 1
ATOM 2292 C C . LEU A 1 287 ? -8.621 -15.367 0.034 1.00 75.56 287 LEU A C 1
ATOM 2294 O O . LEU A 1 287 ? -8.455 -14.191 0.321 1.00 75.56 287 LEU A O 1
ATOM 2298 N N . THR A 1 288 ? -9.740 -16.018 0.364 1.00 83.69 288 THR A N 1
ATOM 2299 C CA . THR A 1 288 ? -10.869 -15.346 1.031 1.00 83.69 288 THR A CA 1
ATOM 2300 C C . THR A 1 288 ? -10.446 -14.666 2.336 1.00 83.69 288 THR A C 1
ATOM 2302 O O . THR A 1 288 ? -10.764 -13.500 2.551 1.00 83.69 288 THR A O 1
ATOM 2305 N N . HIS A 1 289 ? -9.642 -15.338 3.165 1.00 89.88 289 HIS A N 1
ATOM 2306 C CA . HIS A 1 289 ? -9.109 -14.736 4.391 1.00 89.88 289 HIS A CA 1
ATOM 2307 C C . HIS A 1 289 ? -8.015 -13.702 4.114 1.00 89.88 289 HIS A C 1
ATOM 2309 O O . HIS A 1 289 ? -7.932 -12.689 4.802 1.00 89.88 289 HIS A O 1
ATOM 2315 N N . CYS A 1 290 ? -7.178 -13.912 3.091 1.00 90.31 290 CYS A N 1
ATOM 2316 C CA . CYS A 1 290 ? -6.196 -12.899 2.692 1.00 90.31 290 CYS A CA 1
ATOM 2317 C C . CYS A 1 290 ? -6.891 -11.610 2.236 1.00 90.31 290 CYS A C 1
ATOM 2319 O O . CYS A 1 290 ? -6.472 -10.522 2.617 1.00 90.31 290 CYS A O 1
ATOM 2321 N N . ARG A 1 291 ? -7.990 -11.740 1.488 1.00 91.69 291 ARG A N 1
ATOM 2322 C CA . ARG A 1 291 ? -8.872 -10.649 1.090 1.00 91.69 291 ARG A CA 1
ATOM 2323 C C . ARG A 1 291 ? -9.466 -9.956 2.310 1.00 91.69 291 ARG A C 1
ATOM 2325 O O . ARG A 1 291 ?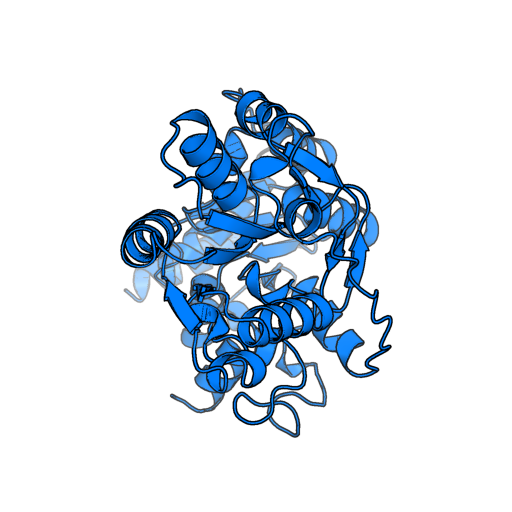 -9.378 -8.739 2.393 1.00 91.69 291 ARG A O 1
ATOM 2332 N N . GLY A 1 292 ? -10.003 -10.717 3.266 1.00 92.38 292 GLY A N 1
ATOM 2333 C CA . GLY A 1 292 ? -10.520 -10.176 4.524 1.00 92.38 292 GLY A CA 1
ATOM 2334 C C . GLY A 1 292 ? -9.477 -9.359 5.294 1.00 92.38 292 GLY A C 1
ATOM 2335 O O . GLY A 1 292 ? -9.796 -8.285 5.795 1.00 92.38 292 GLY A O 1
ATOM 2336 N N . VAL A 1 293 ? -8.221 -9.813 5.329 1.00 93.19 293 VAL A N 1
ATOM 2337 C CA . VAL A 1 293 ? -7.112 -9.073 5.954 1.00 93.19 293 VAL A CA 1
ATOM 2338 C C . VAL A 1 293 ? -6.753 -7.804 5.174 1.00 93.19 293 VAL A C 1
ATOM 2340 O O . VAL A 1 293 ? -6.574 -6.758 5.786 1.00 93.19 293 VAL A O 1
ATOM 2343 N N . ILE A 1 294 ? -6.656 -7.865 3.842 1.00 92.00 294 ILE A N 1
ATOM 2344 C CA . ILE A 1 294 ? -6.290 -6.703 3.007 1.00 92.00 294 ILE A CA 1
ATOM 2345 C C . ILE A 1 294 ? -7.389 -5.634 3.026 1.00 92.00 294 ILE A C 1
ATOM 2347 O O . ILE A 1 294 ? -7.096 -4.444 3.093 1.00 92.00 294 ILE A O 1
ATOM 2351 N N . GLU A 1 295 ? -8.655 -6.046 3.009 1.00 92.81 295 GLU A N 1
ATOM 2352 C CA . GLU A 1 295 ? -9.816 -5.156 3.099 1.00 92.81 295 GLU A CA 1
ATOM 2353 C C . GLU A 1 295 ? -10.075 -4.648 4.532 1.00 92.81 295 GLU A C 1
ATOM 2355 O O . GLU A 1 295 ? -10.976 -3.845 4.736 1.00 92.81 295 GLU A O 1
ATOM 2360 N N . GLY A 1 296 ? -9.311 -5.087 5.542 1.00 92.94 296 GLY A N 1
ATOM 2361 C CA . GLY A 1 296 ? -9.525 -4.670 6.932 1.00 92.94 296 GLY A CA 1
ATOM 2362 C C . GLY A 1 296 ? -10.832 -5.189 7.545 1.00 92.94 296 GLY A C 1
ATOM 2363 O O . GLY A 1 296 ? -11.387 -4.575 8.459 1.00 92.94 296 GLY A O 1
ATOM 2364 N N . ARG A 1 297 ? -11.329 -6.330 7.053 1.00 92.12 297 ARG A N 1
ATOM 2365 C CA . ARG A 1 297 ? -12.506 -7.051 7.570 1.00 92.12 297 ARG A CA 1
ATOM 2366 C C . ARG A 1 297 ? -12.156 -8.090 8.619 1.00 92.12 297 ARG A C 1
ATOM 2368 O O . ARG A 1 297 ? -12.952 -8.338 9.517 1.00 92.12 297 ARG A O 1
ATOM 2375 N N . GLU A 1 298 ? -10.969 -8.676 8.522 1.00 92.19 298 GLU A N 1
ATOM 2376 C CA . GLU A 1 298 ? -10.524 -9.762 9.39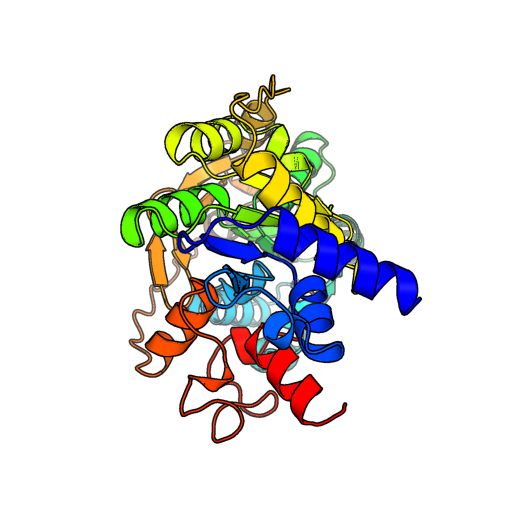1 1.00 92.19 298 GLU A CA 1
ATOM 2377 C C . GLU A 1 298 ? -9.113 -9.500 9.918 1.00 92.19 298 GLU A C 1
ATOM 2379 O O . GLU A 1 298 ? -8.258 -8.949 9.227 1.00 92.19 298 GLU A O 1
ATOM 2384 N N . LEU A 1 299 ? -8.849 -9.934 11.152 1.00 94.69 299 LEU A N 1
ATOM 2385 C CA . LEU A 1 299 ? -7.485 -10.014 11.679 1.00 94.69 299 LEU A CA 1
ATOM 2386 C C . LEU A 1 299 ? -6.867 -11.375 11.327 1.00 94.69 299 LEU A C 1
ATOM 2388 O O . LEU A 1 299 ? -7.609 -12.359 11.262 1.00 94.69 299 LEU A O 1
ATOM 2392 N N . PRO A 1 300 ? -5.529 -11.485 11.189 1.00 94.81 300 PRO A N 1
ATOM 2393 C CA . PRO A 1 300 ? -4.862 -12.736 10.811 1.00 94.81 300 PRO A CA 1
ATOM 2394 C C . PRO A 1 300 ? -5.235 -13.949 11.668 1.00 94.81 300 PRO A C 1
ATOM 2396 O O . PRO A 1 300 ? -5.380 -15.045 11.137 1.00 94.81 300 PRO A O 1
ATOM 2399 N N . ILE A 1 301 ? -5.459 -13.754 12.970 1.00 93.44 301 ILE A N 1
ATOM 2400 C CA . ILE A 1 301 ? -5.882 -14.815 13.902 1.00 93.44 301 ILE A CA 1
ATOM 2401 C C . ILE A 1 301 ? -7.257 -15.421 13.589 1.00 93.44 301 ILE A C 1
ATOM 2403 O O . ILE A 1 301 ? -7.565 -16.499 14.083 1.00 93.44 301 ILE A O 1
ATOM 2407 N N . SER A 1 302 ? -8.069 -14.755 12.766 1.00 93.19 302 SER A N 1
ATOM 2408 C CA . SER A 1 302 ? -9.376 -15.256 12.315 1.00 93.19 302 SER A CA 1
ATOM 2409 C C . SER A 1 302 ? -9.234 -16.274 11.177 1.00 93.19 302 SER A C 1
ATOM 2411 O O . SER A 1 302 ? -10.168 -17.014 10.883 1.00 93.19 302 SER A O 1
ATOM 2413 N N . CYS A 1 303 ? -8.065 -16.330 10.530 1.00 94.31 303 CYS A N 1
ATOM 2414 C CA . CYS A 1 303 ? -7.792 -17.257 9.443 1.00 94.31 303 CYS A CA 1
ATOM 2415 C C . CYS A 1 303 ? -7.402 -18.641 9.998 1.00 94.31 303 CYS A C 1
ATOM 2417 O O . CYS A 1 303 ? -6.384 -18.755 10.685 1.00 94.31 303 CYS A O 1
ATOM 2419 N N . PRO A 1 304 ? -8.092 -19.735 9.619 1.00 92.94 304 PRO A N 1
ATOM 2420 C CA . PRO A 1 304 ? -7.815 -21.089 10.115 1.00 92.94 304 PRO A CA 1
ATOM 2421 C C . PRO A 1 304 ? -6.467 -21.659 9.639 1.00 92.94 304 PRO A C 1
ATOM 2423 O O . PRO A 1 304 ? -6.072 -22.759 10.020 1.00 92.94 304 PRO A O 1
ATOM 2426 N N . HIS A 1 305 ? -5.761 -20.958 8.752 1.00 93.31 305 HIS A N 1
ATOM 2427 C CA . HIS A 1 305 ? -4.459 -21.382 8.232 1.00 93.31 305 HIS A CA 1
ATOM 2428 C C . HIS A 1 305 ? -3.290 -20.663 8.894 1.00 93.31 305 HIS A C 1
ATOM 2430 O O . HIS A 1 305 ? -2.156 -21.140 8.787 1.00 93.31 305 HIS A O 1
ATOM 2436 N N . PHE A 1 306 ? -3.557 -19.531 9.543 1.00 95.12 306 PHE A N 1
ATOM 2437 C CA . PHE A 1 306 ? -2.554 -18.675 10.153 1.00 95.12 306 PHE A CA 1
ATOM 2438 C C . PHE A 1 306 ? -1.799 -19.411 11.269 1.00 95.12 306 PHE A C 1
ATOM 2440 O O . PHE A 1 306 ? -2.417 -19.983 12.160 1.00 95.12 306 PHE A O 1
ATOM 2447 N N . ASN A 1 307 ? -0.460 -19.415 11.208 1.00 93.62 307 ASN A N 1
ATOM 2448 C CA . ASN A 1 307 ? 0.429 -20.110 12.156 1.00 93.62 307 ASN A CA 1
ATOM 2449 C C . ASN A 1 307 ? 0.187 -21.637 12.261 1.00 93.62 307 ASN A C 1
ATOM 2451 O O . ASN A 1 307 ? 0.685 -22.286 13.176 1.00 93.62 307 ASN A O 1
ATOM 2455 N N . VAL A 1 308 ? -0.544 -22.223 11.307 1.00 92.56 308 VAL A N 1
ATOM 2456 C CA . VAL A 1 308 ? -0.750 -23.675 11.191 1.00 92.56 308 VAL A CA 1
ATOM 2457 C C . VAL A 1 308 ? -0.039 -24.172 9.937 1.00 92.56 308 VAL A C 1
ATOM 2459 O O . VAL A 1 308 ? 1.084 -24.662 10.003 1.00 92.56 308 VAL A O 1
ATOM 2462 N N . ARG A 1 309 ? -0.662 -23.976 8.770 1.00 92.56 309 ARG A N 1
ATOM 2463 C CA . ARG A 1 309 ? -0.086 -24.331 7.463 1.00 92.56 309 ARG A CA 1
ATOM 2464 C C . ARG A 1 309 ? 0.468 -23.130 6.697 1.00 92.56 309 ARG A C 1
ATOM 2466 O O . ARG A 1 309 ? 1.289 -23.317 5.808 1.00 92.56 309 ARG A O 1
ATOM 2473 N N . CYS A 1 310 ? 0.020 -21.919 7.041 1.00 91.94 310 CYS A N 1
ATOM 2474 C CA . CYS A 1 310 ? 0.526 -20.654 6.520 1.00 91.94 310 CYS A CA 1
ATOM 2475 C C . CYS A 1 310 ? 1.430 -20.004 7.573 1.00 91.94 310 CYS A C 1
ATOM 2477 O O . CYS A 1 310 ? 0.965 -19.647 8.658 1.00 91.94 310 CYS A O 1
ATOM 2479 N N . ASN A 1 311 ? 2.715 -19.867 7.261 1.00 91.75 311 ASN A N 1
ATOM 2480 C CA . ASN A 1 311 ? 3.732 -19.240 8.111 1.00 91.75 311 ASN A CA 1
ATOM 2481 C C . ASN A 1 311 ? 4.844 -18.632 7.226 1.00 91.75 311 ASN A C 1
ATOM 2483 O O . ASN A 1 311 ? 4.847 -18.898 6.028 1.00 91.75 311 ASN A O 1
ATOM 2487 N N . PRO A 1 312 ? 5.795 -17.842 7.753 1.00 89.31 312 PRO A N 1
ATOM 2488 C CA . PRO A 1 312 ? 6.826 -17.202 6.929 1.00 89.31 312 PRO A CA 1
ATOM 2489 C C . PRO A 1 312 ? 7.741 -18.172 6.166 1.00 89.31 312 PRO A C 1
ATOM 2491 O O . PRO A 1 312 ? 8.315 -17.790 5.152 1.00 89.31 312 PRO A O 1
ATOM 2494 N N . HIS A 1 313 ? 7.876 -19.423 6.621 1.00 87.31 313 HIS A N 1
ATOM 2495 C CA . HIS A 1 313 ? 8.645 -20.456 5.916 1.00 87.31 313 HIS A CA 1
ATOM 2496 C C . HIS A 1 313 ? 7.833 -21.139 4.806 1.00 87.31 313 HIS A C 1
ATOM 2498 O O . HIS A 1 313 ? 8.405 -21.616 3.831 1.00 87.31 313 HIS A O 1
ATOM 2504 N N . ASN A 1 314 ? 6.507 -21.173 4.948 1.00 88.31 314 ASN A N 1
ATOM 2505 C CA . ASN A 1 314 ? 5.562 -21.696 3.967 1.00 88.31 314 ASN A CA 1
ATOM 2506 C C . ASN A 1 314 ? 4.357 -20.745 3.826 1.00 88.31 314 ASN A C 1
ATOM 2508 O O . ASN A 1 314 ? 3.276 -21.019 4.371 1.00 88.31 314 ASN A O 1
ATOM 2512 N N . PRO A 1 315 ? 4.533 -19.577 3.181 1.00 88.19 315 PRO A N 1
ATOM 2513 C CA . PRO A 1 315 ? 3.469 -18.593 3.094 1.00 88.19 315 PRO A CA 1
ATOM 2514 C C . PRO A 1 315 ? 2.446 -19.018 2.039 1.00 88.19 315 PRO A C 1
ATOM 2516 O O . PRO A 1 315 ? 2.783 -19.217 0.877 1.00 88.19 315 PRO A O 1
ATOM 2519 N N . LEU A 1 316 ? 1.172 -19.097 2.431 1.00 87.00 316 LEU A N 1
ATOM 2520 C CA . LEU A 1 316 ? 0.062 -19.311 1.490 1.00 87.00 316 LEU A CA 1
ATOM 2521 C C . LEU A 1 316 ? -0.418 -18.011 0.829 1.00 87.00 316 LEU A C 1
ATOM 2523 O O . LEU A 1 316 ? -1.300 -18.035 -0.014 1.00 87.00 316 LEU A O 1
ATOM 2527 N N . GLY A 1 317 ? 0.109 -16.854 1.225 1.00 86.88 317 GLY A N 1
ATOM 2528 C CA . GLY A 1 317 ? -0.281 -15.583 0.630 1.00 86.88 317 GLY A CA 1
ATOM 2529 C C . GLY A 1 317 ? 0.675 -14.457 0.982 1.00 86.88 317 GLY A C 1
ATOM 2530 O O . GLY A 1 317 ? 1.440 -14.543 1.948 1.00 86.88 317 GLY A O 1
ATOM 2531 N N . LEU A 1 318 ? 0.610 -13.378 0.205 1.00 88.00 318 LEU A N 1
ATOM 2532 C CA . LEU A 1 318 ? 1.520 -12.242 0.339 1.00 88.00 318 LEU A CA 1
ATOM 2533 C C . LEU A 1 318 ? 1.481 -11.535 1.700 1.00 88.00 318 LEU A C 1
ATOM 2535 O O . LEU A 1 318 ? 2.558 -11.182 2.183 1.00 88.00 318 LEU A O 1
ATOM 2539 N N . PRO A 1 319 ? 0.328 -11.406 2.393 1.00 91.38 319 PRO A N 1
ATOM 2540 C CA . PRO A 1 319 ? 0.313 -10.869 3.754 1.00 91.38 319 PRO A CA 1
ATOM 2541 C C . PRO A 1 319 ? 1.195 -11.640 4.751 1.00 91.38 319 PRO A C 1
ATOM 2543 O O . PRO A 1 319 ? 1.566 -11.079 5.777 1.00 91.38 319 PRO A O 1
ATOM 2546 N N . MET A 1 320 ? 1.511 -12.916 4.483 1.00 92.12 320 MET A N 1
ATOM 2547 C CA . MET A 1 320 ? 2.442 -13.732 5.278 1.00 92.12 320 MET A CA 1
ATOM 2548 C C . MET A 1 320 ? 3.857 -13.760 4.683 1.00 92.12 320 MET A C 1
ATOM 2550 O O . MET A 1 320 ? 4.827 -13.837 5.427 1.00 92.12 320 MET A O 1
ATOM 2554 N N . ALA A 1 321 ? 3.985 -13.727 3.352 1.00 88.25 321 ALA A N 1
ATOM 2555 C CA . ALA A 1 321 ? 5.277 -13.845 2.673 1.00 88.25 321 ALA A CA 1
ATOM 2556 C C . ALA A 1 321 ? 6.175 -12.612 2.850 1.00 88.25 321 ALA A C 1
ATOM 2558 O O . ALA A 1 321 ? 7.393 -12.722 2.740 1.00 88.25 321 ALA A O 1
ATOM 2559 N N . ILE A 1 322 ? 5.583 -11.439 3.074 1.00 88.12 322 ILE A N 1
ATOM 2560 C CA . ILE A 1 322 ? 6.282 -10.149 3.091 1.00 88.12 322 ILE A CA 1
ATOM 2561 C C . ILE A 1 322 ? 6.495 -9.707 4.543 1.00 88.12 322 ILE A C 1
ATOM 2563 O O . ILE A 1 322 ? 5.535 -9.762 5.312 1.00 88.12 322 ILE A O 1
ATOM 2567 N N . PRO A 1 323 ? 7.686 -9.204 4.936 1.00 87.31 323 PRO A N 1
ATOM 2568 C CA . PRO A 1 323 ? 7.971 -8.825 6.322 1.00 87.31 323 PRO A CA 1
ATOM 2569 C C . PRO A 1 323 ? 6.978 -7.811 6.902 1.00 87.31 323 PRO A C 1
ATOM 2571 O O . PRO A 1 323 ? 6.515 -7.990 8.024 1.00 87.31 323 PRO A O 1
ATOM 2574 N N . ASP A 1 324 ? 6.600 -6.805 6.107 1.00 87.94 324 ASP A N 1
ATOM 2575 C CA . ASP A 1 324 ? 5.612 -5.770 6.459 1.00 87.94 324 ASP A CA 1
ATOM 2576 C C . ASP A 1 324 ? 4.151 -6.189 6.251 1.00 87.94 324 ASP A C 1
ATOM 2578 O O . ASP A 1 324 ? 3.232 -5.392 6.467 1.00 87.94 324 ASP A O 1
ATOM 2582 N N . GLY A 1 325 ? 3.915 -7.417 5.792 1.00 92.31 325 GLY A N 1
ATOM 2583 C CA . GLY A 1 325 ? 2.573 -7.951 5.648 1.00 92.31 325 GLY A CA 1
ATOM 2584 C C . GLY A 1 325 ? 1.929 -8.166 7.014 1.00 92.31 325 GLY A C 1
ATOM 2585 O O . GLY A 1 325 ? 2.561 -8.677 7.940 1.00 92.31 325 GLY A O 1
ATOM 2586 N N . THR A 1 326 ? 0.650 -7.810 7.143 1.00 94.94 326 THR A N 1
ATOM 2587 C CA . THR A 1 326 ? -0.098 -7.921 8.403 1.00 94.94 326 THR A CA 1
ATOM 2588 C C . THR A 1 326 ? 0.028 -9.312 9.033 1.00 94.94 326 THR A C 1
ATOM 2590 O O . THR A 1 326 ? 0.310 -9.422 10.223 1.00 94.94 326 THR A O 1
ATOM 2593 N N . CYS A 1 327 ? -0.104 -10.395 8.259 1.00 95.06 327 CYS A N 1
ATOM 2594 C CA . CYS A 1 327 ? 0.022 -11.745 8.813 1.00 95.06 327 CYS A CA 1
ATOM 2595 C C . CYS A 1 327 ? 1.455 -12.051 9.280 1.00 95.06 327 CYS A C 1
ATOM 2597 O O . CYS A 1 327 ? 1.625 -12.653 10.335 1.00 95.06 327 CYS A O 1
ATOM 2599 N N . SER A 1 328 ? 2.485 -11.619 8.549 1.00 94.44 328 SER A N 1
ATOM 2600 C CA . SER A 1 328 ? 3.884 -11.772 8.978 1.00 94.44 328 SER A CA 1
ATOM 2601 C C . SER A 1 328 ? 4.136 -11.080 10.323 1.00 94.44 328 SER A C 1
ATOM 2603 O O . SER A 1 328 ? 4.675 -11.696 11.243 1.00 94.44 328 SER A O 1
ATOM 2605 N N . ILE A 1 329 ? 3.665 -9.837 10.481 1.00 94.62 329 ILE A N 1
ATOM 2606 C CA . ILE A 1 329 ? 3.813 -9.060 11.724 1.00 94.62 329 ILE A CA 1
ATOM 2607 C C . ILE A 1 329 ? 3.164 -9.792 12.903 1.00 94.62 329 ILE A C 1
ATOM 2609 O O . ILE A 1 329 ? 3.793 -9.972 13.946 1.00 94.62 329 ILE A O 1
ATOM 2613 N N . TRP A 1 330 ? 1.922 -10.254 12.732 1.00 95.81 330 TRP A N 1
ATOM 2614 C CA . TRP A 1 330 ? 1.214 -11.023 13.756 1.00 95.81 330 TRP A CA 1
ATOM 2615 C C . TRP A 1 330 ? 1.947 -12.321 14.110 1.00 95.81 330 TRP A C 1
ATOM 2617 O O . TRP A 1 330 ? 2.038 -12.673 15.285 1.00 95.81 330 TRP A O 1
ATOM 2627 N N . TYR A 1 331 ? 2.468 -13.037 13.109 1.00 95.50 331 TYR A N 1
ATOM 2628 C CA . TYR A 1 331 ? 3.177 -14.296 13.321 1.00 95.50 331 TYR A CA 1
ATOM 2629 C C . TYR A 1 331 ? 4.438 -14.094 14.165 1.00 95.50 331 TYR A C 1
ATOM 2631 O O . TYR A 1 331 ? 4.607 -14.772 15.178 1.00 95.50 331 TYR A O 1
ATOM 2639 N N . TRP A 1 332 ? 5.308 -13.159 13.775 1.00 93.12 332 TRP A N 1
ATOM 2640 C CA . TRP A 1 332 ? 6.576 -12.933 14.473 1.00 93.12 332 TRP A CA 1
ATOM 2641 C C . TRP A 1 332 ? 6.368 -12.395 15.883 1.00 93.12 332 TRP A C 1
ATOM 2643 O O . TRP A 1 332 ? 6.997 -12.883 16.823 1.00 93.12 332 TRP A O 1
ATOM 2653 N N . TRP A 1 333 ? 5.394 -11.498 16.052 1.00 92.38 333 TRP A N 1
ATOM 2654 C CA . TRP A 1 333 ? 5.007 -11.021 17.372 1.00 92.38 333 TRP A CA 1
ATOM 2655 C C . TRP A 1 333 ? 4.539 -12.168 18.289 1.00 92.38 333 TRP A C 1
ATOM 2657 O O . TRP A 1 333 ? 5.016 -12.274 19.418 1.00 92.38 333 TRP A O 1
ATOM 2667 N N . LEU A 1 334 ? 3.690 -13.085 17.800 1.00 90.56 334 LEU A N 1
ATOM 2668 C CA . LEU A 1 334 ? 3.245 -14.258 18.572 1.00 90.56 334 LEU A CA 1
ATOM 2669 C C . LEU A 1 334 ? 4.382 -15.233 18.910 1.00 90.56 334 LEU A C 1
ATOM 2671 O O . LEU A 1 334 ? 4.306 -15.937 19.917 1.00 90.56 334 LEU A O 1
ATOM 2675 N N . LYS A 1 335 ? 5.425 -15.307 18.077 1.00 88.00 335 LYS A N 1
ATOM 2676 C CA . LYS A 1 335 ? 6.614 -16.134 18.333 1.00 88.00 335 LYS A CA 1
ATOM 2677 C C . LYS A 1 335 ? 7.620 -15.473 19.281 1.00 88.00 335 LYS A C 1
ATOM 2679 O O . LYS A 1 335 ? 8.571 -16.139 19.681 1.00 88.00 335 LYS A O 1
ATOM 2684 N N . GLY A 1 336 ? 7.415 -14.207 19.657 1.00 76.12 336 GLY A N 1
ATOM 2685 C CA . GLY A 1 336 ? 8.324 -13.455 20.523 1.00 76.12 336 GLY A CA 1
ATOM 2686 C C . GLY A 1 336 ? 9.683 -13.168 19.878 1.00 76.12 336 GLY A C 1
ATOM 2687 O O . GLY A 1 336 ? 10.682 -13.113 20.591 1.00 76.12 336 GLY A O 1
ATOM 2688 N N . SER A 1 337 ? 9.726 -13.064 18.544 1.00 52.34 337 SER A N 1
ATOM 2689 C CA . SER A 1 337 ? 10.945 -12.829 17.751 1.00 52.34 337 SER A CA 1
ATOM 2690 C C . SER A 1 337 ? 11.033 -11.403 17.228 1.00 52.34 337 SER A C 1
ATOM 2692 O O . SER A 1 337 ? 9.976 -10.853 16.842 1.00 52.34 337 SER A O 1
#

Sequence (337 aa):
MAGKVDELLRKIHGLYSESEVKILHFSSSCEYQLLKHYLRAYLPQNLTIMPGPTSPYTCCTISELRNVATLCRSGTVLLYPSRLGTVNLLRELGNVVSFSNLAEALELAKRFSHKLVVIFYPGFEPEVIELAYSILRGEVPSNVKFYLSCRSLITFLEYLIAREGSTIRGLIFPRTFNILENLSDFSRLISVYRCKYVISSLTCCTDVLLAISSVLEELSSLTPSTSTPRSLDAVINEVFKRCDIPWFAIGEIPLSGFSFRDEFSIYDVHQYLHLRDELDLEDFPHLTHCRGVIEGRELPISCPHFNVRCNPHNPLGLPMAIPDGTCSIWYWWLKGS

pLDDT: mean 88.64, std 11.32, range [47.03, 98.31]